Protein AF-A0A956KSD3-F1 (afdb_monomer_lite)

Radius of gyration: 27.85 Å; chains: 1; bounding box: 79×56×77 Å

Sequence (338 aa):
MIPQRARSWLSMLTLLTFVVAGACSFARVEVRSGFPEVDPQLAQRRTALGAPDRGDESLIWREALARAREGAQVALELGNHEEAGRFADVQLELARGELTARVLEGASEQVIAAAREELDTSAHLAVQIGDAILDGRLTLEAAQFMARPRREHRAIARALRLTDSADLRYGYARLWEALRGDGDSRAALQRLRWRGHYDNDMPVGTPQLTVAELGRRGSAVTDLLWNEAHEASKAGERERFSAAIDGLLKVDGLDGDALAAKVVLAAAERGEFDGDPTRDRHLLADLSPYSADPLGVQARAAMRREAAPGCLALALFHARRLLNEGGFGDARQILVAL

Foldseek 3Di:
DPDPVVVVVVVVVVVVVVVVPDDDPPVPDPPPPDQPDADVVLVVVLVVLPALPPPPVPDDLVRNLVSLLSNLVSCVVRVVLVRNLSSLVSNLVSLVVLLVVCVVVVHDPVSNVVSLVSNQVSLVSQLVSCLNSVVLQSNQQSLQSHPQSLVVVVSNLSSLVSAQAYACPRGLVVVCVSCVPPVVSQLSSLRHQNPPDPDSDDPPPRDHDQLVRLLVVAPSNLVVLLVQLQVCLVVLVLVSNLSSLVSNCSRPVPPLLSLLVVLLSVCVVVVLAPPDVVVVNVQSNQCRPPHPDSNGPRNVVSCVPPVDPSVLSVLQSVLVVCVVVVVPPVSVVSVVVD

pLDDT: mean 76.02, std 19.22, range [34.34, 98.0]

Secondary structure (DSSP, 8-state):
---TTSHHHHHHHHHHHHTTTSS---------SS-PPP-HHHHHHHHHH--TT---TTS-HHHHHHHHHHHHHHHHHTT-HHHHHHHHHHHHHHHHHHHHHHHHTT--HHHHHHHHHHHHHHHHHHHHHHHHHT-HHHHHHHHTT-S-GGGGHHHHHHHHHH-SEE--TTTHHHHHHHTTT-HHHHHHHHHSEETT-SSSSPPTT-----HHHHTTSGGGGHHHHHHHHHHHHHHT-HHHHHHHHHHHHHH-TT-HHHHHHHHHHHHHHTT-S-S-HHHHHHHHHHT-TTSS-TT-HHHHHHHHHH--TTHHHHHHHHHHHHHHTT-HHHHHHHHH--

Structure (mmCIF, N/CA/C/O backbone):
data_AF-A0A956KSD3-F1
#
_entry.id   AF-A0A956KSD3-F1
#
loop_
_atom_site.group_PDB
_atom_site.id
_atom_site.type_symbol
_atom_site.label_atom_id
_atom_site.label_alt_id
_atom_site.label_comp_id
_atom_site.label_asym_id
_atom_site.label_entity_id
_atom_site.label_seq_id
_atom_site.pdbx_PDB_ins_code
_atom_site.Cartn_x
_atom_site.Cartn_y
_atom_site.Cartn_z
_atom_site.occupancy
_atom_site.B_iso_or_equiv
_atom_site.auth_seq_id
_atom_site.auth_comp_id
_atom_site.auth_asym_id
_atom_site.auth_atom_id
_atom_site.pdbx_PDB_model_num
ATOM 1 N N . MET A 1 1 ? -51.793 -29.163 9.978 1.00 42.59 1 MET A N 1
ATOM 2 C CA . MET A 1 1 ? -50.570 -29.945 10.270 1.00 42.59 1 MET A CA 1
ATOM 3 C C . MET A 1 1 ? -49.757 -30.058 8.993 1.00 42.59 1 MET A C 1
ATOM 5 O O . MET A 1 1 ? -50.114 -30.831 8.119 1.00 42.59 1 MET A O 1
ATOM 9 N N . ILE A 1 2 ? -48.731 -29.221 8.842 1.00 41.72 2 ILE A N 1
ATOM 10 C CA . ILE A 1 2 ? -47.821 -29.256 7.688 1.00 41.72 2 ILE A CA 1
ATOM 11 C C . ILE A 1 2 ? -46.700 -30.248 8.042 1.00 41.72 2 ILE A C 1
ATOM 13 O O . ILE A 1 2 ? -46.139 -30.128 9.135 1.00 41.72 2 ILE A O 1
ATOM 17 N N . PRO A 1 3 ? -46.396 -31.252 7.202 1.00 41.34 3 PRO A N 1
ATOM 18 C CA . PRO A 1 3 ? -45.506 -32.341 7.583 1.00 41.34 3 PRO A CA 1
ATOM 19 C C . PRO A 1 3 ? -44.075 -31.835 7.811 1.00 41.34 3 PRO A C 1
ATOM 21 O O . PRO A 1 3 ? -43.492 -31.154 6.967 1.00 41.34 3 PRO A O 1
ATOM 24 N N . GLN A 1 4 ? -43.493 -32.222 8.951 1.00 47.88 4 GLN A N 1
ATOM 25 C CA . GLN A 1 4 ? -42.143 -31.853 9.412 1.00 47.88 4 GLN A CA 1
ATOM 26 C C . GLN A 1 4 ? -41.012 -32.176 8.416 1.00 47.88 4 GLN A C 1
ATOM 28 O O . GLN A 1 4 ? -39.916 -31.644 8.556 1.00 47.88 4 GLN A O 1
ATOM 33 N N . ARG A 1 5 ? -41.264 -32.979 7.374 1.00 47.25 5 ARG A N 1
ATOM 34 C CA . ARG A 1 5 ? -40.280 -33.291 6.324 1.00 47.25 5 ARG A CA 1
ATOM 35 C C . ARG A 1 5 ? -40.046 -32.160 5.315 1.00 47.25 5 ARG A C 1
ATOM 37 O O . ARG A 1 5 ? -38.993 -32.135 4.692 1.00 47.25 5 ARG A O 1
ATOM 44 N N . ALA A 1 6 ? -40.964 -31.198 5.181 1.00 44.94 6 ALA A N 1
ATOM 45 C CA . ALA A 1 6 ? -40.797 -30.084 4.238 1.00 44.94 6 ALA A CA 1
ATOM 46 C C . ALA A 1 6 ? -39.872 -28.965 4.765 1.00 44.94 6 ALA A C 1
ATOM 48 O O . ALA A 1 6 ? -39.326 -28.192 3.981 1.00 44.94 6 ALA A O 1
ATOM 49 N N . ARG A 1 7 ? -39.655 -28.883 6.088 1.00 45.69 7 ARG A N 1
ATOM 50 C CA . ARG A 1 7 ? -38.819 -27.837 6.705 1.00 45.69 7 ARG A CA 1
ATOM 51 C C . ARG A 1 7 ? -37.315 -28.101 6.618 1.00 45.69 7 ARG A C 1
ATOM 53 O O . ARG A 1 7 ? -36.561 -27.142 6.680 1.00 45.69 7 ARG A O 1
ATOM 60 N N . SER A 1 8 ? -36.863 -29.345 6.436 1.00 50.12 8 SER A N 1
ATOM 61 C CA . SER A 1 8 ? -35.420 -29.625 6.325 1.00 50.12 8 SER A CA 1
ATOM 62 C C . SER A 1 8 ? -34.850 -29.282 4.945 1.00 50.12 8 SER A C 1
ATOM 64 O O . SER A 1 8 ? -33.674 -28.950 4.834 1.00 50.12 8 SER A O 1
ATOM 66 N N . TRP A 1 9 ? -35.683 -29.316 3.901 1.00 44.78 9 TRP A N 1
ATOM 67 C CA . TRP A 1 9 ? -35.255 -29.051 2.526 1.00 44.78 9 TRP A CA 1
ATOM 68 C C . TRP A 1 9 ? -35.096 -27.558 2.235 1.00 44.78 9 TRP A C 1
ATOM 70 O O . TRP A 1 9 ? -34.131 -27.176 1.580 1.00 44.78 9 TRP A O 1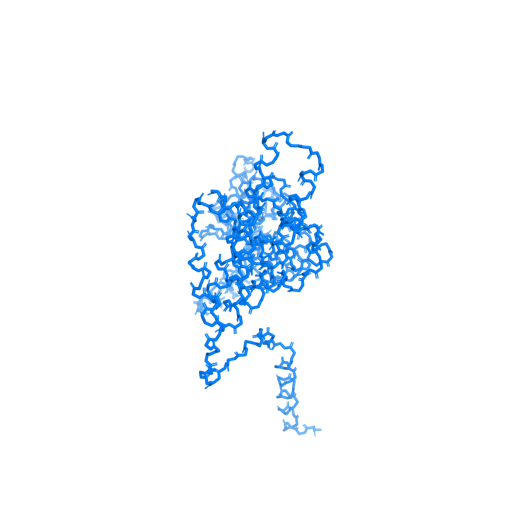
ATOM 80 N N . LEU A 1 10 ? -35.972 -26.701 2.778 1.00 49.12 10 LEU A N 1
ATOM 81 C CA . LEU A 1 10 ? -35.819 -25.249 2.630 1.00 49.12 10 LEU A CA 1
ATOM 82 C C . LEU A 1 10 ? -34.560 -24.717 3.330 1.00 49.12 10 LEU A C 1
ATOM 84 O O . LEU A 1 10 ? -33.907 -23.841 2.776 1.00 49.12 10 LEU A O 1
ATOM 88 N N . SER A 1 11 ? -34.185 -25.273 4.488 1.00 45.38 11 SER A N 1
ATOM 89 C CA . SER A 1 11 ? -32.968 -24.879 5.216 1.00 45.38 11 SER A CA 1
ATOM 90 C C . SER A 1 11 ? -31.677 -25.324 4.520 1.00 45.38 11 SER A C 1
ATOM 92 O O . SER A 1 11 ? -30.660 -24.646 4.623 1.00 45.38 11 SER A O 1
ATOM 94 N N . MET A 1 12 ? -31.707 -26.447 3.791 1.00 45.59 12 MET A N 1
ATOM 95 C CA . MET A 1 12 ? -30.586 -26.868 2.941 1.00 45.59 12 MET A CA 1
ATOM 96 C C . MET A 1 12 ? -30.476 -26.016 1.670 1.00 45.59 12 MET A C 1
ATOM 98 O O . MET A 1 12 ? -29.368 -25.705 1.242 1.00 45.59 12 MET A O 1
ATOM 102 N N . LEU A 1 13 ? -31.605 -25.589 1.093 1.00 45.22 13 LEU A N 1
ATOM 103 C CA . LEU A 1 13 ? -31.622 -24.726 -0.092 1.00 45.22 13 LEU A CA 1
ATOM 104 C C . LEU A 1 13 ? -31.147 -23.296 0.208 1.00 45.22 13 LEU A C 1
ATOM 106 O O . LEU A 1 13 ? -30.424 -22.734 -0.609 1.00 45.22 13 LEU A O 1
ATOM 110 N N . THR A 1 14 ? -31.453 -22.733 1.383 1.00 48.56 14 THR A N 1
ATOM 111 C CA . THR A 1 14 ? -30.913 -21.422 1.790 1.00 48.56 14 THR A CA 1
ATOM 112 C C . THR A 1 14 ? -29.415 -21.460 2.099 1.00 48.56 14 THR A C 1
ATOM 114 O O . THR A 1 14 ? -28.709 -20.500 1.781 1.00 48.56 14 THR A O 1
ATOM 117 N N . LEU A 1 15 ? -28.901 -22.578 2.627 1.00 41.28 15 LEU A N 1
ATOM 118 C CA . LEU A 1 15 ? -27.458 -22.799 2.801 1.00 41.28 15 LEU A CA 1
ATOM 119 C C . LEU A 1 15 ? -26.728 -22.950 1.456 1.00 41.28 15 LEU A C 1
ATOM 121 O O . LEU A 1 15 ? -25.636 -22.416 1.296 1.00 41.28 15 LEU A O 1
ATOM 125 N N . LEU A 1 16 ? -27.351 -23.585 0.459 1.00 40.91 16 LEU A N 1
ATOM 126 C CA . LEU A 1 16 ? -26.795 -23.689 -0.897 1.00 40.91 16 LEU A CA 1
ATOM 127 C C . LEU A 1 16 ? -26.815 -22.358 -1.664 1.00 40.91 16 LEU A C 1
ATOM 129 O O . LEU A 1 16 ? -25.894 -22.096 -2.432 1.00 40.91 16 LEU A O 1
ATOM 133 N N . THR A 1 17 ? -27.788 -21.474 -1.424 1.00 43.16 17 THR A N 1
ATOM 134 C CA . THR A 1 17 ? -27.789 -20.134 -2.041 1.00 43.16 17 THR A CA 1
ATOM 135 C C . THR A 1 17 ? -26.779 -19.167 -1.417 1.00 43.16 17 THR A C 1
ATOM 137 O O . THR A 1 17 ? -26.321 -18.258 -2.105 1.00 43.16 17 THR A O 1
ATOM 140 N N . PHE A 1 18 ? -26.367 -19.373 -0.159 1.00 37.88 18 PHE A N 1
ATOM 141 C CA . PHE A 1 18 ? -25.328 -18.548 0.477 1.00 37.88 18 PHE A CA 1
ATOM 142 C C . PHE A 1 18 ? -23.898 -18.924 0.059 1.00 37.88 18 PHE A C 1
ATOM 144 O O . PHE A 1 18 ? -23.005 -18.085 0.136 1.00 37.88 18 PHE A O 1
ATOM 151 N N . VAL A 1 19 ? -23.683 -20.138 -0.457 1.00 38.34 19 VAL A N 1
ATOM 152 C CA . VAL A 1 19 ? -22.367 -20.586 -0.953 1.00 38.34 19 VAL A CA 1
ATOM 153 C C . VAL A 1 19 ? -22.065 -20.067 -2.370 1.00 38.34 19 VAL A C 1
ATOM 155 O O . VAL A 1 19 ? -20.920 -20.094 -2.802 1.00 38.34 19 VAL A O 1
ATOM 158 N N . VAL A 1 20 ? -23.051 -19.525 -3.097 1.00 40.75 20 VAL A N 1
ATOM 159 C CA . VAL A 1 20 ? -22.845 -19.037 -4.479 1.00 40.75 20 VAL A CA 1
ATOM 160 C C . VAL A 1 20 ? -22.558 -17.528 -4.556 1.00 40.75 20 VAL A C 1
ATOM 162 O O . VAL A 1 20 ? -22.080 -17.051 -5.581 1.00 40.75 20 VAL A O 1
ATOM 165 N N . ALA A 1 21 ? -22.769 -16.763 -3.478 1.00 38.84 21 ALA A N 1
ATOM 166 C CA . ALA A 1 21 ? -22.516 -15.313 -3.468 1.00 38.84 21 ALA A CA 1
ATOM 167 C C . ALA A 1 21 ? -21.316 -14.881 -2.604 1.00 38.84 21 ALA A C 1
ATOM 169 O O . ALA A 1 21 ? -20.952 -13.705 -2.604 1.00 38.84 21 ALA A O 1
ATOM 170 N N . GLY A 1 22 ? -20.687 -15.812 -1.884 1.00 38.41 22 GLY A N 1
ATOM 171 C CA . GLY A 1 22 ? -19.537 -15.549 -1.030 1.00 38.41 22 GLY A CA 1
ATOM 172 C C . GLY A 1 22 ? -18.420 -16.547 -1.296 1.00 38.41 22 GLY A C 1
ATOM 173 O O . GLY A 1 22 ? -18.631 -17.747 -1.182 1.00 38.41 22 GLY A O 1
ATOM 174 N N . ALA A 1 23 ? -17.233 -16.007 -1.570 1.00 34.34 23 ALA A N 1
ATOM 175 C CA . ALA A 1 23 ? -15.954 -16.682 -1.772 1.00 34.34 23 ALA A CA 1
ATOM 176 C C . ALA A 1 23 ? -15.580 -17.009 -3.228 1.00 34.34 23 ALA A C 1
ATOM 178 O O . ALA A 1 23 ? -16.332 -17.583 -4.008 1.00 34.34 23 ALA A O 1
ATOM 179 N N . CYS A 1 24 ? -14.323 -16.664 -3.527 1.00 37.19 24 CYS A N 1
ATOM 180 C CA . CYS A 1 24 ? -13.527 -17.159 -4.645 1.00 37.19 24 CYS A CA 1
ATOM 181 C C . CYS A 1 24 ? -13.653 -16.412 -5.983 1.00 37.19 24 CYS A C 1
ATOM 183 O O . CYS A 1 24 ? -13.551 -17.018 -7.045 1.00 37.19 24 CYS A O 1
ATOM 185 N N . SER A 1 25 ? -13.646 -15.073 -5.959 1.00 34.47 25 SER A N 1
ATOM 186 C CA . SER A 1 25 ? -12.884 -14.341 -6.988 1.00 34.47 25 SER A CA 1
ATOM 187 C C . SER A 1 25 ? -11.384 -14.481 -6.686 1.00 34.47 25 SER A C 1
ATOM 189 O O . SER A 1 25 ? -10.678 -13.488 -6.506 1.00 34.47 25 SER A O 1
ATOM 191 N N . PHE A 1 26 ? -10.891 -15.721 -6.602 1.00 43.25 26 PHE A N 1
ATOM 192 C CA . PHE A 1 26 ? -9.476 -15.970 -6.819 1.00 43.25 26 PHE A CA 1
ATOM 193 C C . PHE A 1 26 ? -9.182 -15.418 -8.208 1.00 43.25 26 PHE A C 1
ATOM 195 O O . PHE A 1 26 ? -9.924 -15.697 -9.155 1.00 43.25 26 PHE A O 1
ATOM 202 N N . ALA A 1 27 ? -8.152 -14.582 -8.329 1.00 46.53 27 ALA A N 1
ATOM 203 C CA . ALA A 1 27 ? -7.568 -14.330 -9.634 1.00 46.53 27 ALA A CA 1
ATOM 204 C C . ALA A 1 27 ? -7.414 -15.706 -10.301 1.00 46.53 27 ALA A C 1
ATOM 206 O O . ALA A 1 27 ? -6.801 -16.597 -9.714 1.00 46.53 27 ALA A O 1
ATOM 207 N N . ARG A 1 28 ? -8.089 -15.933 -11.436 1.00 43.78 28 ARG A N 1
ATOM 208 C CA . ARG A 1 28 ? -7.938 -17.183 -12.182 1.00 43.78 28 ARG A CA 1
ATOM 209 C C . ARG A 1 28 ? -6.522 -17.161 -12.732 1.00 43.78 28 ARG A C 1
ATOM 211 O O . ARG A 1 28 ? -6.292 -16.629 -13.809 1.00 43.78 28 ARG A O 1
ATOM 218 N N . VAL A 1 29 ? -5.582 -17.660 -11.940 1.00 48.22 29 VAL A N 1
ATOM 219 C CA . VAL A 1 29 ? -4.243 -17.964 -12.413 1.00 48.22 29 VAL A CA 1
ATOM 220 C C . VAL A 1 29 ? -4.421 -19.146 -13.343 1.00 48.22 29 VAL A C 1
ATOM 222 O O . VAL A 1 29 ? -4.904 -20.204 -12.934 1.00 48.22 29 VAL A O 1
ATOM 225 N N . GLU A 1 30 ? -4.122 -18.939 -14.617 1.00 51.03 30 GLU A N 1
ATOM 226 C CA . GLU A 1 30 ? -4.094 -20.021 -15.584 1.00 51.03 30 GLU A CA 1
ATOM 227 C C . GLU A 1 30 ? -2.935 -20.950 -15.210 1.00 51.03 30 GLU A C 1
ATOM 229 O O . GLU A 1 30 ? -1.771 -20.686 -15.506 1.00 51.03 30 GLU A O 1
ATOM 234 N N . VAL A 1 31 ? -3.244 -22.027 -14.489 1.00 51.34 31 VAL A N 1
ATOM 235 C CA . VAL A 1 31 ? -2.270 -23.077 -14.191 1.00 51.34 31 VAL A CA 1
ATOM 236 C C . VAL A 1 31 ? -2.113 -23.908 -15.459 1.00 51.34 31 VAL A C 1
ATOM 238 O O . VAL A 1 31 ? -2.936 -24.777 -15.750 1.00 51.34 31 VAL A O 1
ATOM 241 N N . ARG A 1 32 ? -1.071 -23.618 -16.244 1.00 55.25 32 ARG A N 1
ATOM 242 C CA . ARG A 1 32 ? -0.720 -24.431 -17.414 1.00 55.25 32 ARG A CA 1
ATOM 243 C C . ARG A 1 32 ? -0.329 -25.835 -16.944 1.00 55.25 32 ARG A C 1
ATOM 245 O O . ARG A 1 32 ? 0.605 -25.998 -16.167 1.00 55.25 32 ARG A O 1
ATOM 252 N N . SER A 1 33 ? -1.059 -26.849 -17.405 1.00 52.44 33 SER A N 1
ATOM 253 C CA . SER A 1 33 ? -0.874 -28.261 -17.031 1.00 52.44 33 SER A CA 1
ATOM 254 C C . SER A 1 33 ? 0.190 -28.997 -17.858 1.00 52.44 33 SER A C 1
ATOM 256 O O . SER A 1 33 ? 0.388 -30.197 -17.679 1.00 52.44 33 SER A O 1
ATOM 258 N N . GLY A 1 34 ? 0.887 -28.291 -18.750 1.00 53.72 34 GLY A N 1
ATOM 259 C CA . GLY A 1 34 ? 2.002 -28.805 -19.540 1.00 53.72 34 GLY A CA 1
ATOM 260 C C . GLY A 1 34 ? 3.115 -27.769 -19.645 1.00 53.72 34 GLY A C 1
ATOM 261 O O . GLY A 1 34 ? 2.870 -26.576 -19.462 1.00 53.72 34 GLY A O 1
ATOM 262 N N . PHE A 1 35 ? 4.333 -28.223 -19.940 1.00 59.62 35 PHE A N 1
ATOM 263 C CA . PHE A 1 35 ? 5.440 -27.332 -20.273 1.00 59.62 35 PHE A CA 1
ATOM 264 C C . PHE A 1 35 ? 5.213 -26.823 -21.699 1.00 59.62 35 PHE A C 1
ATOM 266 O O . PHE A 1 35 ? 5.299 -27.632 -22.627 1.00 59.62 35 PHE A O 1
ATOM 273 N N . PRO A 1 36 ? 4.862 -25.539 -21.905 1.00 66.56 36 PRO A N 1
ATOM 274 C CA . PRO A 1 36 ? 4.816 -24.999 -23.253 1.00 66.56 36 PRO A CA 1
ATOM 275 C C . PRO A 1 36 ? 6.200 -25.165 -23.881 1.00 66.56 36 PRO A C 1
ATOM 277 O O . PRO A 1 36 ? 7.220 -24.970 -23.217 1.00 66.56 36 PRO A O 1
ATOM 280 N N . GLU A 1 37 ? 6.229 -25.559 -25.150 1.00 75.62 37 GLU A N 1
ATOM 281 C CA . GLU A 1 37 ? 7.468 -25.567 -25.913 1.00 75.62 37 GLU A CA 1
ATOM 282 C C . GLU A 1 37 ? 8.017 -24.134 -25.922 1.00 75.62 37 GLU A C 1
ATOM 284 O O . GLU A 1 37 ? 7.308 -23.186 -26.267 1.00 75.62 37 GLU A O 1
ATOM 289 N N . VAL A 1 38 ? 9.244 -23.963 -25.427 1.00 80.81 38 VAL A N 1
ATOM 290 C CA . VAL A 1 38 ? 9.874 -22.645 -25.324 1.00 80.81 38 VAL A CA 1
ATOM 291 C C . VAL A 1 38 ? 10.244 -22.194 -26.728 1.00 80.81 38 VAL A C 1
ATOM 293 O O . VAL A 1 38 ? 10.989 -22.892 -27.412 1.00 80.81 38 VAL A O 1
ATOM 296 N N . ASP A 1 39 ? 9.760 -21.023 -27.142 1.00 87.94 39 ASP A N 1
ATOM 297 C CA . ASP A 1 39 ? 10.145 -20.437 -28.424 1.00 87.94 39 ASP A CA 1
ATOM 298 C C . ASP A 1 39 ? 11.666 -20.164 -28.427 1.00 87.94 39 ASP A C 1
ATOM 300 O O . ASP A 1 39 ? 12.149 -19.329 -27.649 1.00 87.94 39 ASP A O 1
ATOM 304 N N . PRO A 1 40 ? 12.449 -20.852 -29.281 1.00 89.12 40 PRO A N 1
ATOM 305 C CA . PRO A 1 40 ? 13.899 -20.717 -29.300 1.00 89.12 40 PRO A CA 1
ATOM 306 C C . PRO A 1 40 ? 14.356 -19.318 -29.732 1.00 89.12 40 PRO A C 1
ATOM 308 O O . PRO A 1 40 ? 15.408 -18.862 -29.281 1.00 89.12 40 PRO A O 1
ATOM 311 N N . GLN A 1 41 ? 13.580 -18.612 -30.563 1.00 92.38 41 GLN A N 1
ATOM 312 C CA . GLN A 1 41 ? 13.897 -17.240 -30.965 1.00 92.38 41 GLN A CA 1
ATOM 313 C C . GLN A 1 41 ? 13.692 -16.282 -29.796 1.00 92.38 41 GLN A C 1
ATOM 315 O O . GLN A 1 41 ? 14.535 -15.420 -29.541 1.00 92.38 41 GLN A O 1
ATOM 320 N N . LEU A 1 42 ? 12.606 -16.471 -29.046 1.00 91.19 42 LEU A N 1
ATOM 321 C CA . LEU A 1 42 ? 12.307 -15.673 -27.864 1.00 91.19 42 LEU A CA 1
ATOM 322 C C . LEU A 1 42 ? 13.340 -15.912 -26.752 1.00 91.19 42 LEU A C 1
ATOM 324 O O . LEU A 1 42 ? 13.829 -14.958 -26.146 1.00 91.19 42 LEU A O 1
ATOM 328 N N . ALA A 1 43 ? 13.756 -17.165 -26.548 1.00 89.19 43 ALA A N 1
ATOM 329 C CA . ALA A 1 43 ? 14.824 -17.516 -25.616 1.00 89.19 43 ALA A CA 1
ATOM 330 C C . ALA A 1 43 ? 16.171 -16.890 -26.019 1.00 89.19 43 ALA A C 1
ATOM 332 O O . ALA A 1 43 ? 16.837 -16.283 -25.181 1.00 89.19 43 ALA A O 1
ATOM 333 N N . GLN A 1 44 ? 16.550 -16.965 -27.302 1.00 92.50 44 GLN A N 1
ATOM 334 C CA . GLN A 1 44 ? 17.774 -16.338 -27.809 1.00 92.50 44 GLN A CA 1
ATOM 335 C C . GLN A 1 44 ? 17.745 -14.814 -27.633 1.00 92.50 44 GLN A C 1
ATOM 337 O O . GLN A 1 44 ? 18.727 -14.224 -27.172 1.00 92.50 44 GLN A O 1
ATOM 342 N N . ARG A 1 45 ? 16.609 -14.184 -27.957 1.00 92.81 45 ARG A N 1
ATOM 343 C CA . ARG A 1 45 ? 16.378 -12.751 -27.760 1.00 92.81 45 ARG A CA 1
ATOM 344 C C . ARG A 1 45 ? 16.527 -12.371 -26.291 1.00 92.81 45 ARG A C 1
ATOM 346 O O . ARG A 1 45 ? 17.249 -11.426 -25.989 1.00 92.81 45 ARG A O 1
ATOM 353 N N . ARG A 1 46 ? 15.945 -13.151 -25.373 1.00 93.00 46 ARG A N 1
ATOM 354 C CA . ARG A 1 46 ? 16.141 -12.960 -23.932 1.00 93.00 46 ARG A CA 1
ATOM 355 C C . ARG A 1 46 ? 17.633 -13.044 -23.590 1.00 93.00 46 ARG A C 1
ATOM 357 O O . ARG A 1 46 ? 18.167 -12.134 -22.963 1.00 93.00 46 ARG A O 1
ATOM 364 N N . THR A 1 47 ? 18.329 -14.116 -23.967 1.00 89.12 47 THR A N 1
ATOM 365 C CA . THR A 1 47 ? 19.746 -14.296 -23.611 1.00 89.12 47 THR A CA 1
ATOM 366 C C . THR A 1 47 ? 20.609 -13.109 -24.049 1.00 89.12 47 THR A C 1
ATOM 368 O O . THR A 1 47 ? 21.481 -12.688 -23.288 1.00 89.12 47 THR A O 1
ATOM 371 N N . ALA A 1 48 ? 20.328 -12.523 -25.216 1.00 89.56 48 ALA A N 1
ATOM 372 C CA . ALA A 1 48 ? 21.028 -11.340 -25.716 1.00 89.56 48 ALA A CA 1
ATOM 373 C C . ALA A 1 48 ? 20.836 -10.086 -24.837 1.00 89.56 48 ALA A C 1
ATOM 375 O O . ALA A 1 48 ? 21.749 -9.268 -24.747 1.00 89.56 48 ALA A O 1
ATOM 376 N N . LEU A 1 49 ? 19.698 -9.950 -24.145 1.00 88.25 49 LEU A N 1
ATOM 377 C CA . LEU A 1 49 ? 19.406 -8.820 -23.249 1.00 88.25 49 LEU A CA 1
ATOM 378 C C . LEU A 1 49 ? 20.190 -8.882 -21.925 1.00 88.25 49 LEU A C 1
ATOM 380 O O . LEU A 1 49 ? 20.311 -7.872 -21.232 1.00 88.25 49 LEU A O 1
ATOM 384 N N . GLY A 1 50 ? 20.760 -10.041 -21.575 1.00 85.62 50 GLY A N 1
ATOM 385 C CA . GLY A 1 50 ? 21.555 -10.214 -20.357 1.00 85.62 50 GLY A CA 1
ATOM 386 C C . GLY A 1 50 ? 20.735 -10.172 -19.060 1.00 85.62 50 GLY A C 1
ATOM 387 O O . GLY A 1 50 ? 19.512 -10.267 -19.062 1.00 85.62 50 GLY A O 1
ATOM 388 N N . ALA A 1 51 ? 21.406 -10.108 -17.909 1.00 85.25 51 ALA A N 1
ATOM 389 C CA . ALA A 1 51 ? 20.727 -10.056 -16.610 1.00 85.25 51 ALA A CA 1
ATOM 390 C C . ALA A 1 51 ? 20.060 -8.681 -16.372 1.00 85.25 51 ALA A C 1
ATOM 392 O O . ALA A 1 51 ? 20.634 -7.670 -16.787 1.00 85.25 51 ALA A O 1
ATOM 393 N N . PRO A 1 52 ? 18.903 -8.625 -15.677 1.00 75.44 52 PRO A N 1
ATOM 394 C CA . PRO A 1 52 ? 18.226 -7.364 -15.350 1.00 75.44 52 PRO A CA 1
ATOM 395 C C . PRO A 1 52 ? 19.140 -6.417 -14.564 1.00 75.44 52 PRO A C 1
ATOM 397 O O . PRO A 1 52 ? 19.253 -5.244 -14.911 1.00 75.44 52 PRO A O 1
ATOM 400 N N . ASP A 1 53 ? 19.899 -6.964 -13.613 1.00 72.06 53 ASP A N 1
ATOM 401 C CA . ASP A 1 53 ? 20.794 -6.213 -12.722 1.00 72.06 53 ASP A CA 1
ATOM 402 C C . ASP A 1 53 ? 22.151 -5.889 -13.363 1.00 72.06 53 ASP A C 1
ATOM 404 O O . ASP A 1 53 ? 23.051 -5.360 -12.708 1.00 72.06 53 ASP A O 1
ATOM 408 N N . ARG A 1 54 ? 22.350 -6.234 -14.643 1.00 67.31 54 ARG A N 1
ATOM 409 C CA . ARG A 1 54 ? 23.596 -5.923 -15.344 1.00 67.31 54 ARG A CA 1
ATOM 410 C C . ARG A 1 54 ? 23.625 -4.423 -15.620 1.00 67.31 54 ARG A C 1
ATOM 412 O O . ARG A 1 54 ? 23.162 -3.973 -16.673 1.00 67.31 54 ARG A O 1
ATOM 419 N N . GLY A 1 55 ? 24.162 -3.671 -14.663 1.00 55.22 55 GLY A N 1
ATOM 420 C CA . GLY A 1 55 ? 24.640 -2.305 -14.835 1.00 55.22 55 GLY A CA 1
ATOM 421 C C . GLY A 1 55 ? 25.824 -2.333 -15.786 1.00 55.22 55 GLY A C 1
ATOM 422 O O . GLY A 1 55 ? 26.975 -2.352 -15.368 1.00 55.22 55 GLY A O 1
ATOM 423 N N . ASP A 1 56 ? 25.536 -2.461 -17.075 1.00 60.75 56 ASP A N 1
ATOM 424 C CA . ASP A 1 56 ? 26.551 -2.246 -18.084 1.00 60.75 56 ASP A CA 1
ATOM 425 C C . ASP A 1 56 ? 26.816 -0.743 -18.115 1.00 60.75 56 ASP A C 1
ATOM 427 O O . ASP A 1 56 ? 26.046 0.016 -18.701 1.00 60.75 56 ASP A O 1
ATOM 431 N N . GLU A 1 57 ? 27.870 -0.318 -17.416 1.00 57.25 57 GLU A N 1
ATOM 432 C CA . GLU A 1 57 ? 28.302 1.082 -17.323 1.00 57.25 57 GLU A CA 1
ATOM 433 C C . GLU A 1 57 ? 28.565 1.707 -18.705 1.00 57.25 57 GLU A C 1
ATOM 435 O O . GLU A 1 57 ? 28.658 2.928 -18.819 1.00 57.25 57 GLU A O 1
ATOM 440 N N . SER A 1 58 ? 28.673 0.883 -19.757 1.00 56.75 58 SER A N 1
ATOM 441 C CA . SER A 1 58 ? 28.859 1.334 -21.136 1.00 56.75 58 SER A CA 1
ATOM 442 C C . SER A 1 58 ? 27.563 1.696 -21.868 1.00 56.75 58 SER A C 1
ATOM 444 O O . SER A 1 58 ? 27.630 2.406 -22.873 1.00 56.75 58 SER A O 1
ATOM 446 N N . LEU A 1 59 ? 26.395 1.250 -21.390 1.00 60.84 59 LEU A N 1
ATOM 447 C CA . LEU A 1 59 ? 25.125 1.557 -22.046 1.00 60.84 59 LEU A CA 1
ATOM 448 C C . LEU A 1 59 ? 24.732 3.009 -21.800 1.00 60.84 59 LEU A C 1
ATOM 450 O O . LEU A 1 59 ? 24.669 3.486 -20.663 1.00 60.84 59 LEU A O 1
ATOM 454 N N . ILE A 1 60 ? 24.373 3.701 -22.880 1.00 79.44 60 ILE A N 1
ATOM 455 C CA . ILE A 1 60 ? 23.738 5.006 -22.756 1.00 79.44 60 ILE A CA 1
ATOM 456 C C . ILE A 1 60 ? 22.381 4.776 -22.095 1.00 79.44 60 ILE A C 1
ATOM 458 O O . ILE A 1 60 ? 21.639 3.867 -22.454 1.00 79.44 60 ILE A O 1
ATOM 462 N N . TRP A 1 61 ? 22.027 5.632 -21.145 1.00 78.06 61 TRP A N 1
ATOM 463 C CA . TRP A 1 61 ? 20.798 5.550 -20.361 1.00 78.06 61 TRP A CA 1
ATOM 464 C C . TRP A 1 61 ? 19.531 5.080 -21.115 1.00 78.06 61 TRP A C 1
ATOM 466 O O . TRP A 1 61 ? 18.812 4.189 -20.663 1.00 78.06 61 TRP A O 1
ATOM 476 N N . ARG A 1 62 ? 19.267 5.658 -22.295 1.00 81.94 62 ARG A N 1
ATOM 477 C CA . ARG A 1 62 ? 18.101 5.310 -23.126 1.00 81.94 62 ARG A CA 1
ATOM 478 C C . ARG A 1 62 ? 18.128 3.862 -23.613 1.00 81.94 62 ARG A C 1
ATOM 480 O O . ARG A 1 62 ? 17.078 3.241 -23.737 1.00 81.94 62 ARG A O 1
ATOM 487 N N . GLU A 1 63 ? 19.313 3.330 -23.886 1.00 86.38 63 GLU A N 1
ATOM 488 C CA . GLU A 1 63 ? 19.514 1.938 -24.289 1.00 86.38 63 GLU A CA 1
ATOM 489 C C . GLU A 1 63 ? 19.256 1.000 -23.107 1.00 86.38 63 GLU A C 1
ATOM 491 O O . GLU A 1 63 ? 18.608 -0.029 -23.280 1.00 86.38 63 GLU A O 1
ATOM 496 N N . ALA A 1 64 ? 19.667 1.385 -21.893 1.00 87.31 64 ALA A N 1
ATOM 497 C CA . ALA A 1 64 ? 19.364 0.630 -20.679 1.00 87.31 64 ALA A CA 1
ATOM 498 C C . ALA A 1 64 ? 17.849 0.564 -20.400 1.00 87.31 64 ALA A C 1
ATOM 500 O O . ALA A 1 64 ? 17.333 -0.517 -20.109 1.00 87.31 64 ALA A O 1
ATOM 501 N N . LEU A 1 65 ? 17.126 1.682 -20.563 1.00 88.06 65 LEU A N 1
ATOM 502 C CA . LEU A 1 65 ? 15.660 1.723 -20.463 1.00 88.06 65 LEU A CA 1
ATOM 503 C C . LEU A 1 65 ? 14.980 0.837 -21.513 1.00 88.06 65 LEU A C 1
ATOM 505 O O . LEU A 1 65 ? 14.111 0.033 -21.171 1.00 88.06 65 LEU A O 1
ATOM 509 N N . ALA A 1 66 ? 15.381 0.955 -22.782 1.00 90.81 66 ALA A N 1
ATOM 510 C CA . ALA A 1 66 ? 14.822 0.150 -23.867 1.00 90.81 66 ALA A CA 1
ATOM 511 C C . ALA A 1 66 ? 15.074 -1.350 -23.649 1.00 90.81 66 ALA A C 1
ATOM 513 O O . ALA A 1 66 ? 14.153 -2.155 -23.786 1.00 90.81 66 ALA A O 1
ATOM 514 N N . ARG A 1 67 ? 16.290 -1.714 -23.223 1.00 91.88 67 ARG A N 1
ATOM 515 C CA . ARG A 1 67 ? 16.668 -3.088 -22.874 1.00 91.88 67 ARG A CA 1
ATOM 516 C C . ARG A 1 67 ? 15.824 -3.633 -21.726 1.00 91.88 67 ARG A C 1
ATOM 518 O O . ARG A 1 67 ? 15.360 -4.764 -21.809 1.00 91.88 67 ARG A O 1
ATOM 525 N N . ALA A 1 68 ? 15.632 -2.860 -20.656 1.00 92.25 68 ALA A N 1
ATOM 526 C CA . ALA A 1 68 ? 14.835 -3.295 -19.510 1.00 92.25 68 ALA A CA 1
ATOM 527 C C . ALA A 1 68 ? 13.361 -3.493 -19.896 1.00 92.25 68 ALA A C 1
ATOM 529 O O . ALA A 1 68 ? 12.767 -4.516 -19.561 1.00 92.25 68 ALA A O 1
ATOM 530 N N . ARG A 1 69 ? 12.809 -2.577 -20.700 1.00 93.94 69 ARG A N 1
ATOM 531 C CA . ARG A 1 69 ? 11.454 -2.679 -21.255 1.00 93.94 69 ARG A CA 1
ATOM 532 C C . ARG A 1 69 ? 11.261 -3.951 -22.076 1.00 93.94 69 ARG A C 1
ATOM 534 O O . ARG A 1 69 ? 10.309 -4.697 -21.860 1.00 93.94 69 ARG A O 1
ATOM 541 N N . GLU A 1 70 ? 12.175 -4.198 -23.008 1.00 94.75 70 GLU A N 1
ATOM 542 C CA . GLU A 1 70 ? 12.159 -5.390 -23.854 1.00 94.75 70 GLU A CA 1
ATOM 543 C C . GLU A 1 70 ? 12.345 -6.667 -23.027 1.00 94.75 70 GLU A C 1
ATOM 545 O O . GLU A 1 70 ? 11.625 -7.644 -23.222 1.00 94.75 70 GLU A O 1
ATOM 550 N N . GLY A 1 71 ? 13.258 -6.639 -22.053 1.00 93.56 71 GLY A N 1
ATOM 551 C CA . GLY A 1 71 ? 13.515 -7.744 -21.137 1.00 93.56 71 GLY A CA 1
ATOM 552 C C . GLY A 1 71 ? 12.285 -8.133 -20.327 1.00 93.56 71 GLY A C 1
ATOM 553 O O . GLY A 1 71 ? 11.985 -9.321 -20.229 1.00 93.56 71 GLY A O 1
ATOM 554 N N . ALA A 1 72 ? 11.537 -7.154 -19.809 1.00 94.81 72 ALA A N 1
ATOM 555 C CA . ALA A 1 72 ? 10.308 -7.401 -19.058 1.00 94.81 72 ALA A CA 1
ATOM 556 C C . ALA A 1 72 ? 9.249 -8.113 -19.914 1.00 94.81 72 ALA A C 1
ATOM 558 O O . ALA A 1 72 ? 8.647 -9.091 -19.474 1.00 94.81 72 ALA A O 1
ATOM 559 N N . GLN A 1 73 ? 9.058 -7.652 -21.153 1.00 95.12 73 GLN A N 1
ATOM 560 C CA . GLN A 1 73 ? 8.079 -8.217 -22.085 1.00 95.12 73 GLN A CA 1
ATOM 561 C C . GLN A 1 73 ? 8.463 -9.631 -22.529 1.00 95.12 73 GLN A C 1
ATOM 563 O O . GLN A 1 73 ? 7.664 -10.554 -22.396 1.00 95.12 73 GLN A O 1
ATOM 568 N N . VAL A 1 74 ? 9.705 -9.821 -22.980 1.00 94.44 74 VAL A N 1
ATOM 569 C CA . VAL A 1 74 ? 10.211 -11.125 -23.434 1.00 94.44 74 VAL A CA 1
ATOM 570 C C . VAL A 1 74 ? 10.202 -12.146 -22.292 1.00 94.44 74 VAL A C 1
ATOM 572 O O . VAL A 1 74 ? 9.802 -13.291 -22.494 1.00 94.44 74 VAL A O 1
ATOM 575 N N . ALA A 1 75 ? 10.603 -11.748 -21.080 1.00 92.75 75 ALA A N 1
ATOM 576 C CA . ALA A 1 75 ? 10.549 -12.629 -19.916 1.00 92.75 75 ALA A CA 1
ATOM 577 C C . ALA A 1 75 ? 9.107 -13.021 -19.561 1.00 92.75 75 ALA A C 1
ATOM 579 O O . ALA A 1 75 ? 8.858 -14.187 -19.254 1.00 92.75 75 ALA A O 1
ATOM 580 N N . LEU A 1 76 ? 8.149 -12.089 -19.654 1.00 92.25 76 LEU A N 1
ATOM 581 C CA . LEU A 1 76 ? 6.736 -12.393 -19.426 1.00 92.25 76 LEU A CA 1
ATOM 582 C C . LEU A 1 76 ? 6.191 -13.365 -20.482 1.00 92.25 76 LEU A C 1
ATOM 584 O O . LEU A 1 76 ? 5.518 -14.330 -20.127 1.00 92.25 76 LEU A O 1
ATOM 588 N N . GLU A 1 77 ? 6.504 -13.150 -21.761 1.00 91.56 77 GLU A N 1
ATOM 589 C CA . GLU A 1 77 ? 6.093 -14.034 -22.861 1.00 91.56 77 GLU A CA 1
ATOM 590 C C . GLU A 1 77 ? 6.653 -15.459 -22.703 1.00 91.56 77 GLU A C 1
ATOM 592 O O . GLU A 1 77 ? 5.954 -16.436 -22.975 1.00 91.56 77 GLU A O 1
ATOM 597 N N . LEU A 1 78 ? 7.878 -15.587 -22.181 1.00 89.88 78 LEU A N 1
ATOM 598 C CA . LEU A 1 78 ? 8.494 -16.869 -21.818 1.00 89.88 78 LEU A CA 1
ATOM 599 C C . LEU A 1 78 ? 7.891 -17.511 -20.555 1.00 89.88 78 LEU A C 1
ATOM 601 O O . LEU A 1 78 ? 8.241 -18.642 -20.220 1.00 89.88 78 LEU A O 1
ATOM 605 N N . GLY A 1 79 ? 7.014 -16.810 -19.831 1.00 88.56 79 GLY A N 1
ATOM 606 C CA . GLY A 1 79 ? 6.475 -17.252 -18.543 1.00 88.56 79 GLY A CA 1
ATOM 607 C C . GLY A 1 79 ? 7.468 -17.137 -17.380 1.00 88.56 79 GLY A C 1
ATOM 608 O O . GLY A 1 79 ? 7.224 -17.688 -16.307 1.00 88.56 79 GLY A O 1
ATOM 609 N N . ASN A 1 80 ? 8.583 -16.420 -17.554 1.00 90.75 80 ASN A N 1
ATOM 610 C CA . ASN A 1 80 ? 9.550 -16.154 -16.494 1.00 90.75 80 ASN A CA 1
ATOM 611 C C . ASN A 1 80 ? 9.127 -14.927 -15.671 1.00 90.75 80 ASN A C 1
ATOM 613 O O . ASN A 1 80 ? 9.655 -13.825 -15.822 1.00 90.75 80 ASN A O 1
ATOM 617 N N . HIS A 1 81 ? 8.141 -15.127 -14.797 1.00 92.75 81 HIS A N 1
ATOM 618 C CA . HIS A 1 81 ? 7.497 -14.052 -14.039 1.00 92.75 81 HIS A CA 1
ATOM 619 C C . HIS A 1 81 ? 8.459 -13.288 -13.112 1.00 92.75 81 HIS A C 1
ATOM 621 O O . HIS A 1 81 ? 8.391 -12.064 -13.034 1.00 92.75 81 HIS A O 1
ATOM 627 N N . GLU A 1 82 ? 9.378 -13.988 -12.437 1.00 91.31 82 GLU A N 1
ATOM 628 C CA . GLU A 1 82 ? 10.360 -13.366 -11.532 1.00 91.31 82 GLU A CA 1
ATOM 629 C C . GLU A 1 82 ? 11.305 -12.426 -12.292 1.00 91.31 82 GLU A C 1
ATOM 631 O O . GLU A 1 82 ? 11.650 -11.337 -11.833 1.00 91.31 82 GLU A O 1
ATOM 636 N N . GLU A 1 83 ? 11.737 -12.842 -13.477 1.00 92.56 83 GLU A N 1
ATOM 637 C CA . GLU A 1 83 ? 12.620 -12.048 -14.320 1.00 92.56 83 GLU A CA 1
ATOM 638 C C . GLU A 1 83 ? 11.892 -10.885 -14.997 1.00 92.56 83 GLU A C 1
ATOM 640 O O . GLU A 1 83 ? 12.449 -9.791 -15.074 1.00 92.56 83 GLU A O 1
ATOM 645 N N . ALA A 1 84 ? 10.640 -11.091 -15.415 1.00 94.62 84 ALA A N 1
ATOM 646 C CA . ALA A 1 84 ? 9.784 -10.022 -15.921 1.00 94.62 84 ALA A CA 1
ATOM 647 C C . ALA A 1 84 ? 9.601 -8.918 -14.870 1.00 94.62 84 ALA A C 1
ATOM 649 O O . ALA A 1 84 ? 9.793 -7.740 -15.174 1.00 94.62 84 ALA A O 1
ATOM 650 N N . GLY A 1 85 ? 9.311 -9.310 -13.623 1.00 94.00 85 GLY A N 1
ATOM 651 C CA . GLY A 1 85 ? 9.213 -8.395 -12.488 1.00 94.00 85 GLY A CA 1
ATOM 652 C C . GLY A 1 85 ? 10.514 -7.629 -12.241 1.00 94.00 85 GLY A C 1
ATOM 653 O O . GLY A 1 85 ? 10.485 -6.406 -12.140 1.00 94.00 85 GLY A O 1
ATOM 654 N N . ARG A 1 86 ? 11.668 -8.314 -12.231 1.00 94.19 86 ARG A N 1
ATOM 655 C CA . ARG A 1 86 ? 12.983 -7.665 -12.052 1.00 94.19 86 ARG A CA 1
ATOM 656 C C . ARG A 1 86 ? 13.317 -6.660 -13.149 1.00 94.19 86 ARG A C 1
ATOM 658 O O . ARG A 1 86 ? 13.796 -5.574 -12.849 1.00 94.19 86 ARG A O 1
ATOM 665 N N . PHE A 1 87 ? 13.065 -6.985 -14.414 1.00 95.00 87 PHE A N 1
ATOM 666 C CA . PHE A 1 87 ? 13.292 -6.030 -15.500 1.00 95.00 87 PHE A CA 1
ATOM 667 C C . PHE A 1 87 ? 12.369 -4.812 -15.414 1.00 95.00 87 PHE A C 1
ATOM 669 O O . PHE A 1 87 ? 12.825 -3.697 -15.658 1.00 95.00 87 PHE A O 1
ATOM 676 N N . ALA A 1 88 ? 11.098 -5.015 -15.059 1.00 96.50 88 ALA A N 1
ATOM 677 C CA . ALA A 1 88 ? 10.150 -3.922 -14.874 1.00 96.50 88 ALA A CA 1
ATOM 678 C C . ALA A 1 88 ? 10.557 -3.003 -13.710 1.00 96.50 88 ALA A C 1
ATOM 680 O O . ALA A 1 88 ? 10.494 -1.782 -13.849 1.00 96.50 88 ALA A O 1
ATOM 681 N N . ASP A 1 89 ? 11.028 -3.583 -12.603 1.00 93.75 89 ASP A N 1
ATOM 682 C CA . ASP A 1 89 ? 11.567 -2.849 -11.455 1.00 93.75 89 ASP A CA 1
ATOM 683 C C . ASP A 1 89 ? 12.806 -2.031 -11.847 1.00 93.75 89 ASP A C 1
ATOM 685 O O . ASP A 1 89 ? 12.838 -0.817 -11.661 1.00 93.75 89 ASP A O 1
ATOM 689 N N . VAL A 1 90 ? 13.778 -2.656 -12.523 1.00 92.75 90 VAL A N 1
ATOM 690 C CA . VAL A 1 90 ? 14.969 -1.962 -13.042 1.00 92.75 90 VAL A CA 1
ATOM 691 C C . VAL A 1 90 ? 14.584 -0.827 -13.987 1.00 92.75 90 VAL A C 1
ATOM 693 O O . VAL A 1 90 ? 15.141 0.260 -13.886 1.00 92.75 90 VAL A O 1
ATOM 696 N N . GLN A 1 91 ? 13.629 -1.031 -14.895 1.00 94.00 91 GLN A N 1
ATOM 697 C CA . GLN A 1 91 ? 13.184 0.031 -15.798 1.00 94.00 91 GLN A CA 1
ATOM 698 C C . GLN A 1 91 ? 12.575 1.215 -15.034 1.00 94.00 91 GLN A C 1
ATOM 700 O O . GLN A 1 91 ? 12.863 2.368 -15.361 1.00 94.00 91 GLN A O 1
ATOM 705 N N . LEU A 1 92 ? 11.741 0.944 -14.027 1.00 94.12 92 LEU A N 1
ATOM 706 C CA . LEU A 1 92 ? 11.127 1.973 -13.192 1.00 94.12 92 LEU A CA 1
ATOM 707 C C . LEU A 1 92 ? 12.181 2.748 -12.389 1.00 94.12 92 LEU A C 1
ATOM 709 O O . LEU A 1 92 ? 12.158 3.981 -12.364 1.00 94.12 92 LEU A O 1
ATOM 713 N N . GLU A 1 93 ? 13.113 2.030 -11.765 1.00 91.69 93 GLU A N 1
ATOM 714 C CA . GLU A 1 93 ? 14.230 2.586 -11.001 1.00 91.69 93 GLU A CA 1
ATOM 715 C C . GLU A 1 93 ? 15.149 3.436 -11.870 1.00 91.69 93 GLU A C 1
ATOM 717 O O . GLU A 1 93 ? 15.529 4.540 -11.468 1.00 91.69 93 GLU A O 1
ATOM 722 N N . LEU A 1 94 ? 15.431 2.968 -13.091 1.00 91.81 94 LEU A N 1
AT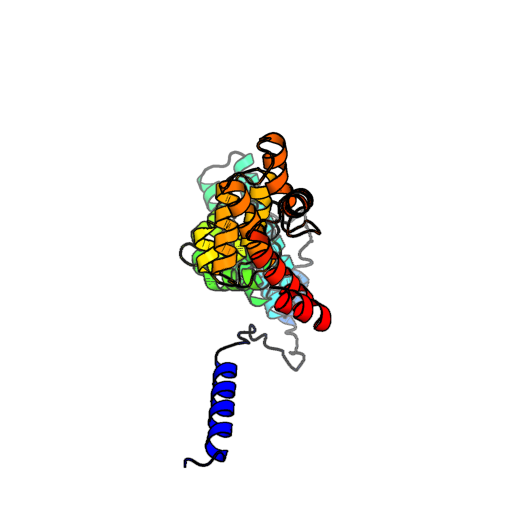OM 723 C CA . LEU A 1 94 ? 16.092 3.774 -14.098 1.00 91.81 94 LEU A CA 1
ATOM 724 C C . LEU A 1 94 ? 15.256 5.045 -14.312 1.00 91.81 94 LEU A C 1
ATOM 726 O O . LEU A 1 94 ? 15.672 6.118 -13.888 1.00 91.81 94 LEU A O 1
ATOM 730 N N . ALA A 1 95 ? 14.046 4.980 -14.866 1.00 93.50 95 ALA A N 1
ATOM 731 C CA . ALA A 1 95 ? 13.279 6.186 -15.210 1.00 93.50 95 ALA A CA 1
ATOM 732 C C . ALA A 1 95 ? 13.158 7.205 -14.049 1.00 93.50 95 ALA A C 1
ATOM 734 O O . ALA A 1 95 ? 13.231 8.420 -14.267 1.00 93.50 95 ALA A O 1
ATOM 735 N N . ARG A 1 96 ? 13.072 6.724 -12.799 1.00 93.00 96 ARG A N 1
ATOM 736 C CA . ARG A 1 96 ? 13.142 7.558 -11.591 1.00 93.00 96 ARG A CA 1
ATOM 737 C C . ARG A 1 96 ? 14.497 8.251 -11.432 1.00 93.00 96 ARG A C 1
ATOM 739 O O . ARG A 1 96 ? 14.532 9.466 -11.238 1.00 93.00 96 ARG A O 1
ATOM 746 N N . GLY A 1 97 ? 15.593 7.503 -11.524 1.00 91.06 97 GLY A N 1
ATOM 747 C CA . GLY A 1 97 ? 16.960 8.018 -11.487 1.00 91.06 97 GLY A CA 1
ATOM 748 C C . GLY A 1 97 ? 17.235 9.093 -12.542 1.00 91.06 97 GLY A C 1
ATOM 749 O O . GLY A 1 97 ? 17.822 10.121 -12.203 1.00 91.06 97 GLY A O 1
ATOM 750 N N . GLU A 1 98 ? 16.756 8.933 -13.782 1.00 91.31 98 GLU A N 1
ATOM 751 C CA . GLU A 1 98 ? 16.898 9.985 -14.805 1.00 91.31 98 GLU A CA 1
ATOM 752 C C . GLU A 1 98 ? 16.142 11.247 -14.425 1.00 91.31 98 GLU A C 1
ATOM 754 O O . GLU A 1 98 ? 16.723 12.330 -14.475 1.00 91.31 98 GLU A O 1
ATOM 759 N N . LEU A 1 99 ? 14.876 11.136 -14.014 1.00 92.81 99 LEU A N 1
ATOM 760 C CA . LEU A 1 99 ? 14.121 12.311 -13.591 1.00 92.81 99 LEU A CA 1
ATOM 761 C C . LEU A 1 99 ? 14.846 13.050 -12.458 1.00 92.81 99 LEU A C 1
ATOM 763 O O . LEU A 1 99 ? 14.987 14.273 -12.514 1.00 92.81 99 LEU A O 1
ATOM 767 N N . THR A 1 100 ? 15.338 12.319 -11.455 1.00 92.56 100 THR A N 1
ATOM 768 C CA . THR A 1 100 ? 16.110 12.897 -10.351 1.00 92.56 100 THR A CA 1
ATOM 769 C C . THR A 1 100 ? 17.382 13.581 -10.848 1.00 92.56 100 THR A C 1
ATOM 771 O O . THR A 1 100 ? 17.623 14.730 -10.478 1.00 92.56 100 THR A O 1
ATOM 774 N N . ALA A 1 101 ? 18.160 12.936 -11.721 1.00 91.06 101 ALA A N 1
ATOM 775 C CA . ALA A 1 101 ? 19.373 13.517 -12.290 1.00 91.06 101 ALA A CA 1
ATOM 776 C C . ALA A 1 101 ? 19.076 14.813 -13.060 1.00 91.06 101 ALA A C 1
ATOM 778 O O . ALA A 1 101 ? 19.688 15.840 -12.780 1.00 91.06 101 ALA A O 1
ATOM 779 N N . ARG A 1 102 ? 18.068 14.819 -13.947 1.00 93.44 102 ARG A N 1
ATOM 780 C CA . ARG A 1 102 ? 17.687 16.015 -14.725 1.00 93.44 102 ARG A CA 1
ATOM 781 C C . ARG A 1 102 ? 17.253 17.183 -13.849 1.00 93.44 102 ARG A C 1
ATOM 783 O O . ARG A 1 102 ? 17.569 18.329 -14.164 1.00 93.44 102 ARG A O 1
ATOM 790 N N . VAL A 1 103 ? 16.538 16.906 -12.760 1.00 93.19 103 VAL A N 1
ATOM 791 C CA . VAL A 1 103 ? 16.138 17.936 -11.794 1.00 93.19 103 VAL A CA 1
ATOM 792 C C . VAL A 1 103 ? 17.359 18.505 -11.068 1.00 93.19 103 VAL A C 1
ATOM 794 O O . VAL A 1 103 ? 17.477 19.723 -10.957 1.00 93.19 103 VAL A O 1
ATOM 797 N N . LEU A 1 104 ? 18.279 17.653 -10.606 1.00 94.19 104 LEU A N 1
ATOM 798 C CA . LEU A 1 104 ? 19.489 18.083 -9.893 1.00 94.19 104 LEU A CA 1
ATOM 799 C C . LEU A 1 104 ? 20.473 18.846 -10.790 1.00 94.19 104 LEU A C 1
ATOM 801 O O . LEU A 1 104 ? 21.116 19.785 -10.330 1.00 94.19 104 LEU A O 1
ATOM 805 N N . GLU A 1 105 ? 20.558 18.483 -12.068 1.00 95.25 105 GLU A N 1
ATOM 806 C CA . GLU A 1 105 ? 21.374 19.166 -13.080 1.00 95.25 105 GLU A CA 1
ATOM 807 C C . GLU A 1 105 ? 20.808 20.537 -13.492 1.00 95.25 105 GLU A C 1
ATOM 809 O O . GLU A 1 105 ? 21.454 21.264 -14.245 1.00 95.25 105 GLU A O 1
ATOM 814 N N . GLY A 1 106 ? 19.604 20.903 -13.035 1.00 93.62 106 GLY A N 1
ATOM 815 C CA . GLY A 1 106 ? 18.941 22.138 -13.457 1.00 93.62 106 GLY A CA 1
ATOM 816 C C . GLY A 1 106 ? 18.590 22.133 -14.947 1.00 93.62 106 GLY A C 1
ATOM 817 O O . GLY A 1 106 ? 18.676 23.169 -15.610 1.00 93.62 106 GLY A O 1
ATOM 818 N N . ALA A 1 107 ? 18.230 20.966 -15.493 1.00 95.62 107 ALA A N 1
ATOM 819 C CA . ALA A 1 107 ? 17.854 20.835 -16.894 1.00 95.62 107 ALA A CA 1
ATOM 820 C C . ALA A 1 107 ? 16.629 21.702 -17.239 1.00 95.62 107 AL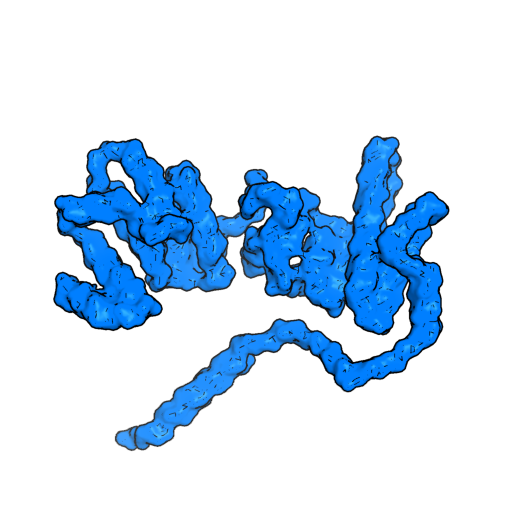A A C 1
ATOM 822 O O . ALA A 1 107 ? 15.826 22.072 -16.383 1.00 95.62 107 ALA A O 1
ATOM 823 N N . SER A 1 108 ? 16.461 22.005 -18.529 1.00 97.06 108 SER A N 1
ATOM 824 C CA . SER A 1 108 ? 15.296 22.764 -18.999 1.00 97.06 108 SER A CA 1
ATOM 825 C C . SER A 1 108 ? 13.971 22.059 -18.672 1.00 97.06 108 SER A C 1
ATOM 827 O O . SER A 1 108 ? 13.904 20.827 -18.624 1.00 97.06 108 SER A O 1
ATOM 829 N N . GLU A 1 109 ? 12.886 22.828 -18.531 1.00 97.00 109 GLU A N 1
ATOM 830 C CA . GLU A 1 109 ? 11.555 22.267 -18.251 1.00 97.00 109 GLU A CA 1
ATOM 831 C C . GLU A 1 109 ? 11.113 21.222 -19.282 1.00 97.00 109 GLU A C 1
ATOM 833 O O . GLU A 1 109 ? 10.476 20.238 -18.919 1.00 97.00 109 GLU A O 1
ATOM 838 N N . GLN A 1 110 ? 11.488 21.390 -20.554 1.00 97.19 110 GLN A N 1
ATOM 839 C CA . GLN A 1 110 ? 11.175 20.430 -21.618 1.00 97.19 110 GLN A CA 1
ATOM 840 C C . GLN A 1 110 ? 11.844 19.071 -21.379 1.00 97.19 110 GLN A C 1
ATOM 842 O O . GLN A 1 110 ? 11.220 18.028 -21.566 1.00 97.19 110 GLN A O 1
ATOM 847 N N . VAL A 1 111 ? 13.098 19.076 -20.920 1.00 94.62 111 VAL A N 1
ATOM 848 C CA . VAL A 1 111 ? 13.841 17.850 -20.599 1.00 94.62 111 VAL A CA 1
ATOM 849 C C . VAL A 1 111 ? 13.248 17.170 -19.365 1.00 94.62 111 VAL A C 1
ATOM 851 O O . VAL A 1 111 ? 13.073 15.954 -19.359 1.00 94.62 111 VAL A O 1
ATOM 854 N N . ILE A 1 112 ? 12.874 17.946 -18.344 1.00 96.56 112 ILE A N 1
ATOM 855 C CA . ILE A 1 112 ? 12.206 17.415 -17.147 1.00 96.56 112 ILE A CA 1
ATOM 856 C C . ILE A 1 112 ? 10.831 16.832 -17.503 1.00 96.56 112 ILE A C 1
ATOM 858 O O . ILE A 1 112 ? 10.468 15.772 -16.996 1.00 96.56 112 ILE A O 1
ATOM 862 N N . ALA A 1 113 ? 10.065 17.487 -18.378 1.00 96.50 113 ALA A N 1
ATOM 863 C CA . ALA A 1 113 ? 8.768 16.994 -18.834 1.00 96.50 113 ALA A CA 1
ATOM 864 C C . ALA A 1 113 ? 8.894 15.652 -19.573 1.00 96.50 113 ALA A C 1
ATOM 866 O O . ALA A 1 113 ? 8.145 14.729 -19.264 1.00 96.50 113 ALA A O 1
ATOM 867 N N . ALA A 1 114 ? 9.883 15.515 -20.462 1.00 95.31 114 ALA A N 1
ATOM 868 C CA . ALA A 1 114 ? 10.160 14.255 -21.151 1.00 95.31 114 ALA A CA 1
ATOM 869 C C . ALA A 1 114 ? 10.565 13.132 -20.176 1.00 95.31 114 ALA A C 1
ATOM 871 O O . ALA A 1 114 ? 10.062 12.017 -20.277 1.00 95.31 114 ALA A O 1
ATOM 872 N N . ALA A 1 115 ? 11.410 13.428 -19.180 1.00 95.06 115 ALA A N 1
ATOM 873 C CA . ALA A 1 115 ? 11.786 12.448 -18.157 1.00 95.06 115 ALA A CA 1
ATOM 874 C C . ALA A 1 115 ? 10.587 12.014 -17.289 1.00 95.06 115 ALA A C 1
ATOM 876 O O . ALA A 1 115 ? 10.475 10.851 -16.906 1.00 95.06 115 ALA A O 1
ATOM 877 N N . ARG A 1 116 ? 9.647 12.928 -17.002 1.00 96.56 116 ARG A N 1
ATOM 878 C CA . ARG A 1 116 ? 8.388 12.592 -16.311 1.00 96.56 116 ARG A CA 1
ATOM 879 C C . ARG A 1 116 ? 7.485 11.691 -17.150 1.00 96.56 116 ARG A C 1
ATOM 881 O O . ARG A 1 116 ? 6.852 10.805 -16.588 1.00 96.56 116 ARG A O 1
ATOM 888 N N . GLU A 1 117 ? 7.406 11.924 -18.457 1.00 96.94 117 GLU A N 1
ATOM 889 C CA . GLU A 1 117 ? 6.629 11.086 -19.379 1.00 96.94 117 GLU A CA 1
ATOM 890 C C . GLU A 1 117 ? 7.215 9.671 -19.492 1.00 96.94 117 GLU A C 1
ATOM 892 O O . GLU A 1 117 ? 6.475 8.685 -19.475 1.00 96.94 117 GLU A O 1
ATOM 897 N N . GLU A 1 118 ? 8.543 9.550 -19.522 1.00 95.88 118 GLU A N 1
ATOM 898 C CA . GLU A 1 118 ? 9.220 8.250 -19.509 1.00 95.88 118 GLU A CA 1
ATOM 899 C C . GLU A 1 118 ? 9.010 7.506 -18.178 1.00 95.88 118 GLU A C 1
ATOM 901 O O . GLU A 1 118 ? 8.766 6.296 -18.178 1.00 95.88 118 GLU A O 1
ATOM 906 N N . LEU A 1 119 ? 9.013 8.219 -17.044 1.00 96.56 119 LEU A N 1
ATOM 907 C CA . LEU A 1 119 ? 8.665 7.645 -15.741 1.00 96.56 119 LEU A CA 1
ATOM 908 C C . LEU A 1 119 ? 7.204 7.174 -15.685 1.00 96.56 119 LEU A C 1
ATOM 910 O O . LEU A 1 119 ? 6.948 6.068 -15.214 1.00 96.56 119 LEU A O 1
ATOM 914 N N . ASP A 1 120 ? 6.253 7.959 -16.197 1.00 97.31 120 ASP A N 1
ATOM 915 C CA . ASP A 1 120 ? 4.840 7.554 -16.288 1.00 97.31 120 ASP A CA 1
ATOM 916 C C . ASP A 1 120 ? 4.668 6.302 -17.164 1.00 97.31 120 ASP A C 1
ATOM 918 O O . ASP A 1 120 ? 3.969 5.359 -16.791 1.00 97.31 120 ASP A O 1
ATOM 922 N N . THR A 1 121 ? 5.371 6.249 -18.299 1.00 96.56 121 THR A N 1
ATOM 923 C CA . THR A 1 121 ? 5.361 5.097 -19.214 1.00 96.56 121 THR A CA 1
ATOM 924 C C . THR A 1 121 ? 5.937 3.845 -18.552 1.00 96.56 121 THR A C 1
ATOM 926 O O . THR A 1 121 ? 5.349 2.765 -18.638 1.00 96.56 121 THR A O 1
ATOM 929 N N . SER A 1 122 ? 7.066 3.982 -17.856 1.00 97.06 122 SER A N 1
ATOM 930 C CA . SER A 1 122 ? 7.704 2.878 -17.132 1.00 97.06 122 SER A CA 1
ATOM 931 C C . SER A 1 122 ? 6.842 2.394 -15.963 1.00 97.06 122 SER A C 1
ATOM 933 O O . SER A 1 122 ? 6.703 1.189 -15.764 1.00 97.06 122 SER A O 1
ATOM 935 N N . ALA A 1 123 ? 6.171 3.307 -15.256 1.00 97.69 123 ALA A N 1
ATOM 936 C CA . ALA A 1 123 ? 5.209 2.973 -14.211 1.00 97.69 123 ALA A CA 1
ATOM 937 C C . ALA A 1 123 ? 3.999 2.198 -14.754 1.00 97.69 123 ALA A C 1
ATOM 939 O O . ALA A 1 123 ? 3.597 1.197 -14.164 1.00 97.69 123 ALA A O 1
ATOM 940 N N . HIS A 1 124 ? 3.446 2.611 -15.899 1.00 97.25 124 HIS A N 1
ATOM 941 C CA . HIS A 1 124 ? 2.362 1.885 -16.563 1.00 97.25 124 HIS A CA 1
ATOM 942 C C . HIS A 1 124 ? 2.760 0.446 -16.910 1.00 97.25 124 HIS A C 1
ATOM 944 O O . HIS A 1 124 ? 1.997 -0.481 -16.636 1.00 97.25 124 HIS A O 1
ATOM 950 N N . LEU A 1 125 ? 3.953 0.245 -17.476 1.00 96.19 125 LEU A N 1
ATOM 951 C CA . LEU A 1 125 ? 4.436 -1.097 -17.788 1.00 96.19 125 LEU A CA 1
ATOM 952 C C . LEU A 1 125 ? 4.652 -1.929 -16.518 1.00 96.19 125 LEU A C 1
ATOM 954 O O . LEU A 1 125 ? 4.201 -3.068 -16.463 1.00 96.19 125 LEU A O 1
ATOM 958 N N . ALA A 1 126 ? 5.273 -1.366 -15.481 1.00 97.94 126 ALA A N 1
ATOM 959 C CA . ALA A 1 126 ? 5.483 -2.069 -14.219 1.00 97.94 126 ALA A CA 1
ATOM 960 C C . ALA A 1 126 ? 4.162 -2.475 -13.541 1.00 97.94 126 ALA A C 1
ATOM 962 O O . ALA A 1 126 ? 4.058 -3.591 -13.040 1.00 97.94 126 ALA A O 1
ATOM 963 N N . VAL A 1 127 ? 3.119 -1.638 -13.605 1.00 98.00 127 VAL A N 1
ATOM 964 C CA . VAL A 1 127 ? 1.764 -1.999 -13.149 1.00 98.00 127 VAL A CA 1
ATOM 965 C C . VAL A 1 127 ? 1.176 -3.150 -13.966 1.00 98.00 127 VAL A C 1
ATOM 967 O O . VAL A 1 127 ? 0.593 -4.065 -13.389 1.00 98.00 127 VAL A O 1
ATOM 970 N N . GLN A 1 128 ? 1.328 -3.133 -15.291 1.00 96.69 128 GLN A N 1
ATOM 971 C CA . GLN A 1 128 ? 0.819 -4.201 -16.160 1.00 96.69 128 GLN A CA 1
ATOM 972 C C . GLN A 1 128 ? 1.527 -5.534 -15.907 1.00 96.69 128 GLN A C 1
ATOM 974 O O . GLN A 1 128 ? 0.862 -6.559 -15.763 1.00 96.69 128 GLN A O 1
ATOM 979 N N . ILE A 1 129 ? 2.861 -5.517 -15.819 1.00 96.75 129 ILE A N 1
ATOM 980 C CA . ILE A 1 129 ? 3.666 -6.695 -15.479 1.00 96.75 129 ILE A CA 1
ATOM 981 C C . ILE A 1 129 ? 3.288 -7.187 -14.080 1.00 96.75 129 ILE A C 1
ATOM 983 O O . ILE A 1 129 ? 2.997 -8.369 -13.917 1.00 96.75 129 ILE A O 1
ATOM 987 N N . GLY A 1 130 ? 3.222 -6.285 -13.096 1.00 96.56 130 GLY A N 1
ATOM 988 C CA . GLY A 1 130 ? 2.851 -6.585 -11.716 1.00 96.56 130 GLY A CA 1
ATOM 989 C C . GLY A 1 130 ? 1.475 -7.240 -11.588 1.00 96.56 130 GLY A C 1
ATOM 990 O O . GLY A 1 130 ? 1.366 -8.289 -10.957 1.00 96.56 130 GLY A O 1
ATOM 991 N N . ASP A 1 131 ? 0.433 -6.701 -12.230 1.00 96.25 131 ASP A N 1
ATOM 992 C CA . ASP A 1 131 ? -0.908 -7.314 -12.218 1.00 96.25 131 ASP A CA 1
ATOM 993 C C . ASP A 1 131 ? -0.911 -8.674 -12.931 1.00 96.25 131 ASP A C 1
ATOM 995 O O . ASP A 1 131 ? -1.546 -9.612 -12.446 1.00 96.25 131 ASP A O 1
ATOM 999 N N . ALA A 1 132 ? -0.165 -8.819 -14.034 1.00 94.00 132 ALA A N 1
ATOM 1000 C CA . ALA A 1 132 ? -0.067 -10.077 -14.775 1.00 94.00 132 ALA A CA 1
ATOM 1001 C C . ALA A 1 132 ? 0.586 -11.200 -13.952 1.00 94.00 132 ALA A C 1
ATOM 1003 O O . ALA A 1 132 ? 0.120 -12.339 -13.994 1.00 94.00 132 ALA A O 1
ATOM 1004 N N . ILE A 1 133 ? 1.631 -10.883 -13.181 1.00 94.62 133 ILE A N 1
ATOM 1005 C CA . ILE A 1 133 ? 2.354 -11.856 -12.345 1.00 94.62 133 ILE A CA 1
ATOM 1006 C C . ILE A 1 133 ? 1.849 -11.910 -10.895 1.00 94.62 133 ILE A C 1
ATOM 1008 O O . ILE A 1 133 ? 2.392 -12.663 -10.089 1.00 94.62 133 ILE A O 1
ATOM 1012 N N . LEU A 1 134 ? 0.813 -11.131 -10.564 1.00 94.81 134 LEU A N 1
ATOM 1013 C CA . LEU A 1 134 ? 0.281 -10.945 -9.209 1.00 94.81 134 LEU A CA 1
ATOM 1014 C C . LEU A 1 134 ? 1.309 -10.410 -8.191 1.00 94.81 134 LEU A C 1
ATOM 1016 O O . LEU A 1 134 ? 1.170 -10.638 -6.988 1.00 94.81 134 LEU A O 1
ATOM 1020 N N . ASP A 1 135 ? 2.302 -9.649 -8.653 1.00 95.06 135 ASP A N 1
ATOM 1021 C CA . ASP A 1 135 ? 3.195 -8.883 -7.784 1.00 95.06 135 ASP A CA 1
ATOM 1022 C C . ASP A 1 135 ? 2.520 -7.5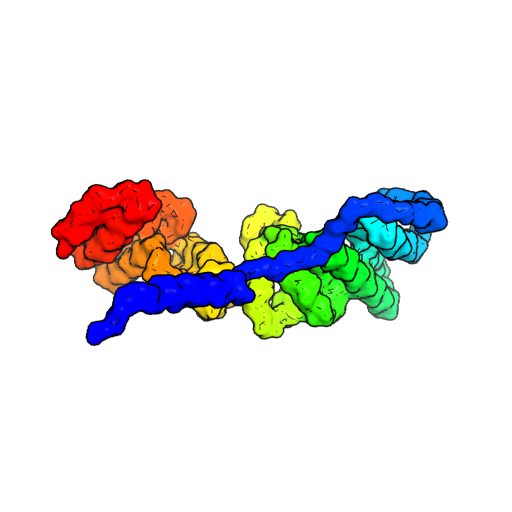58 -7.403 1.00 95.06 135 ASP A C 1
ATOM 1024 O O . ASP A 1 135 ? 2.621 -6.524 -8.079 1.00 95.06 135 ASP A O 1
ATOM 1028 N N . GLY A 1 136 ? 1.774 -7.603 -6.298 1.00 94.81 136 GLY A N 1
ATOM 1029 C CA . GLY A 1 136 ? 1.081 -6.428 -5.787 1.00 94.81 136 GLY A CA 1
ATOM 1030 C C . GLY A 1 136 ? 2.031 -5.344 -5.269 1.00 94.81 136 GLY A C 1
ATOM 1031 O O . GLY A 1 136 ? 1.695 -4.163 -5.362 1.00 94.81 136 GLY A O 1
ATOM 1032 N N . ARG A 1 137 ? 3.243 -5.697 -4.821 1.00 94.81 137 ARG A N 1
ATOM 1033 C CA . ARG A 1 137 ? 4.240 -4.709 -4.394 1.00 94.81 137 ARG A CA 1
ATOM 1034 C C . ARG A 1 137 ? 4.721 -3.894 -5.588 1.00 94.81 137 ARG A C 1
ATOM 1036 O O . ARG A 1 137 ? 4.603 -2.673 -5.549 1.00 94.81 137 ARG A O 1
ATOM 1043 N N . LEU A 1 138 ? 5.168 -4.559 -6.657 1.00 96.12 138 LEU A N 1
ATOM 1044 C CA . LEU A 1 138 ? 5.581 -3.892 -7.898 1.00 96.12 138 LEU A CA 1
ATOM 1045 C C . LEU A 1 138 ? 4.459 -2.994 -8.434 1.00 96.12 138 LEU A C 1
ATOM 1047 O O . LEU A 1 138 ? 4.689 -1.836 -8.772 1.00 96.12 138 LEU A O 1
ATOM 1051 N N . THR A 1 139 ? 3.224 -3.502 -8.435 1.00 97.62 139 THR A N 1
ATOM 1052 C CA . THR A 1 139 ? 2.046 -2.747 -8.881 1.00 97.62 139 THR A CA 1
ATOM 1053 C C . THR A 1 139 ? 1.847 -1.456 -8.080 1.00 97.62 139 THR A C 1
ATOM 1055 O O . THR A 1 139 ? 1.645 -0.389 -8.658 1.00 97.62 139 THR A O 1
ATOM 1058 N N . LEU A 1 140 ? 1.890 -1.524 -6.747 1.00 96.44 140 LEU A N 1
ATOM 1059 C CA . LEU A 1 140 ? 1.639 -0.368 -5.880 1.00 96.44 140 LEU A CA 1
ATOM 1060 C C . LEU A 1 140 ? 2.785 0.645 -5.910 1.00 96.44 140 LEU A C 1
ATOM 1062 O O . LEU A 1 140 ? 2.535 1.850 -6.000 1.00 96.44 140 LEU A O 1
ATOM 1066 N N . GLU A 1 141 ? 4.026 0.161 -5.868 1.00 95.38 141 GLU A N 1
ATOM 1067 C CA . GLU A 1 141 ? 5.225 1.000 -5.898 1.00 95.38 141 GLU A CA 1
ATOM 1068 C C . GLU A 1 141 ? 5.387 1.697 -7.255 1.00 95.38 141 GLU A C 1
ATOM 1070 O O . GLU A 1 141 ? 5.796 2.856 -7.292 1.00 95.38 141 GLU A O 1
ATOM 1075 N N . ALA A 1 142 ? 4.980 1.064 -8.358 1.00 97.44 142 ALA A N 1
ATOM 1076 C CA . ALA A 1 142 ? 4.921 1.699 -9.672 1.00 97.44 142 ALA A CA 1
ATOM 1077 C C . ALA A 1 142 ? 3.781 2.720 -9.780 1.00 97.44 142 ALA A C 1
ATOM 1079 O O . ALA A 1 142 ? 3.986 3.844 -10.246 1.00 97.44 142 ALA A O 1
ATOM 1080 N N . ALA A 1 143 ? 2.580 2.371 -9.306 1.00 97.38 143 ALA A N 1
ATOM 1081 C CA . ALA A 1 143 ? 1.387 3.202 -9.465 1.00 97.38 143 ALA A CA 1
ATOM 1082 C C . ALA A 1 143 ? 1.531 4.613 -8.864 1.00 97.38 143 ALA A C 1
ATOM 1084 O O . ALA A 1 143 ? 0.875 5.555 -9.320 1.00 97.38 143 ALA A O 1
ATOM 1085 N N . GLN A 1 144 ? 2.404 4.790 -7.869 1.00 94.50 144 GLN A N 1
ATOM 1086 C CA . GLN A 1 144 ? 2.663 6.083 -7.234 1.00 94.50 144 GLN A CA 1
ATOM 1087 C C . GLN A 1 144 ? 3.302 7.116 -8.185 1.00 94.50 144 GLN A C 1
ATOM 1089 O O . GLN A 1 144 ? 3.150 8.323 -7.973 1.00 94.50 144 GLN A O 1
ATOM 1094 N N . PHE A 1 145 ? 3.971 6.653 -9.246 1.00 95.88 145 PHE A N 1
ATOM 1095 C CA . PHE A 1 145 ? 4.645 7.494 -10.238 1.00 95.88 145 PHE A CA 1
ATOM 1096 C C . PHE A 1 145 ? 3.778 7.820 -11.455 1.00 95.88 145 PHE A C 1
ATOM 1098 O O . PHE A 1 145 ? 4.146 8.671 -12.264 1.00 95.88 145 PHE A O 1
ATOM 1105 N N . MET A 1 146 ? 2.595 7.213 -11.560 1.00 96.19 146 MET A N 1
ATOM 1106 C CA . MET A 1 146 ? 1.702 7.456 -12.682 1.00 96.19 146 MET A CA 1
ATOM 1107 C C . MET A 1 146 ? 1.087 8.862 -12.628 1.00 96.19 146 MET A C 1
ATOM 1109 O O . MET A 1 146 ? 0.672 9.374 -11.578 1.00 96.19 146 MET A O 1
ATOM 1113 N N . ALA A 1 147 ? 0.921 9.481 -13.790 1.00 93.38 147 ALA A N 1
ATOM 1114 C CA . ALA A 1 147 ? 0.186 10.724 -13.959 1.00 93.38 147 ALA A CA 1
ATOM 1115 C C . ALA A 1 147 ? -1.307 10.528 -13.653 1.00 93.38 147 ALA A C 1
ATOM 1117 O O . ALA A 1 147 ? -1.950 11.422 -13.099 1.00 93.38 147 ALA A O 1
ATOM 1118 N N . ARG A 1 148 ? -1.871 9.358 -13.999 1.00 93.88 148 ARG A N 1
ATOM 1119 C CA . ARG A 1 148 ? -3.300 9.035 -13.815 1.00 93.88 148 ARG A CA 1
ATOM 1120 C C . ARG A 1 148 ? -3.521 7.607 -13.279 1.00 93.88 148 ARG A C 1
ATOM 1122 O O . ARG A 1 148 ? -4.107 6.790 -13.995 1.00 93.88 148 ARG A O 1
ATOM 1129 N N . PRO A 1 149 ? -3.176 7.316 -12.006 1.00 94.12 149 PRO A N 1
ATOM 1130 C CA . PRO A 1 149 ? -3.277 5.963 -11.437 1.00 94.12 149 PRO A CA 1
ATOM 1131 C C . PRO A 1 149 ? -4.693 5.371 -11.498 1.00 94.12 149 PRO A C 1
ATOM 1133 O O . PRO A 1 149 ? -4.877 4.168 -11.634 1.00 94.12 149 PRO A O 1
ATOM 1136 N N . ARG A 1 150 ? -5.730 6.221 -11.480 1.00 92.81 150 ARG A N 1
ATOM 1137 C CA . ARG A 1 150 ? -7.142 5.809 -11.548 1.00 92.81 150 ARG A CA 1
ATOM 1138 C C . ARG A 1 150 ? -7.489 4.960 -12.781 1.00 92.81 150 ARG A C 1
ATOM 1140 O O . ARG A 1 150 ? -8.451 4.193 -12.736 1.00 92.81 150 ARG A O 1
ATOM 1147 N N . ARG A 1 151 ? -6.734 5.081 -13.880 1.00 92.12 151 ARG A N 1
ATOM 1148 C CA . ARG A 1 151 ? -6.926 4.229 -15.067 1.00 92.12 151 ARG A CA 1
ATOM 1149 C C . ARG A 1 151 ? -6.683 2.751 -14.750 1.00 92.12 151 ARG A C 1
ATOM 1151 O O . ARG A 1 151 ? -7.445 1.918 -15.223 1.00 92.12 151 ARG A O 1
ATOM 1158 N N . GLU A 1 152 ? -5.755 2.467 -13.841 1.00 94.25 152 GLU A N 1
ATOM 1159 C CA . GLU A 1 152 ? -5.376 1.119 -13.407 1.00 94.25 152 GLU A CA 1
ATOM 1160 C C . GLU A 1 152 ? -6.043 0.708 -12.083 1.00 94.25 152 GLU A C 1
ATOM 1162 O O . GLU A 1 152 ? -5.547 -0.157 -11.364 1.00 94.25 152 GLU A O 1
ATOM 1167 N N . HIS A 1 153 ? -7.194 1.305 -11.734 1.00 93.00 153 HIS A N 1
ATOM 1168 C CA . HIS A 1 153 ? -7.858 1.064 -10.442 1.00 93.00 153 HIS A CA 1
ATOM 1169 C C . HIS A 1 153 ? -8.084 -0.423 -10.128 1.00 93.00 153 HIS A C 1
ATOM 1171 O O . HIS A 1 153 ? -8.039 -0.808 -8.965 1.00 93.00 153 HIS A O 1
ATOM 1177 N N . ARG A 1 154 ? -8.317 -1.270 -11.141 1.00 93.56 154 ARG A N 1
ATOM 1178 C CA . ARG A 1 154 ? -8.527 -2.714 -10.941 1.00 93.56 154 ARG A CA 1
ATOM 1179 C C . ARG A 1 154 ? -7.250 -3.428 -10.515 1.00 93.56 154 ARG A C 1
ATOM 1181 O O . ARG A 1 154 ? -7.314 -4.227 -9.584 1.00 93.56 154 ARG A O 1
ATOM 1188 N N . ALA A 1 155 ? -6.131 -3.128 -11.174 1.00 95.50 155 ALA A N 1
ATOM 1189 C CA . ALA A 1 155 ? -4.818 -3.660 -10.821 1.00 95.50 155 ALA A CA 1
ATOM 1190 C C . ALA A 1 155 ? -4.427 -3.194 -9.414 1.00 95.50 155 ALA A C 1
ATOM 1192 O O . ALA A 1 155 ? -4.119 -4.013 -8.553 1.00 95.50 155 ALA A O 1
ATOM 1193 N N . ILE A 1 156 ? -4.589 -1.897 -9.129 1.00 96.25 156 ILE A N 1
ATOM 1194 C CA . ILE A 1 156 ? -4.310 -1.313 -7.809 1.00 96.25 156 ILE A CA 1
ATOM 1195 C C . ILE A 1 156 ? -5.176 -1.968 -6.721 1.00 96.25 156 ILE A C 1
ATOM 1197 O O . ILE A 1 156 ? -4.649 -2.443 -5.721 1.00 96.25 156 ILE A O 1
ATOM 1201 N N . ALA A 1 157 ? -6.495 -2.073 -6.912 1.00 93.62 157 ALA A N 1
ATOM 1202 C CA . ALA A 1 157 ? -7.393 -2.699 -5.935 1.00 93.62 157 ALA A CA 1
ATOM 1203 C C . ALA A 1 157 ? -7.131 -4.205 -5.745 1.00 93.62 157 ALA A C 1
ATOM 1205 O O . ALA A 1 157 ? -7.431 -4.776 -4.694 1.00 93.62 157 ALA A O 1
ATOM 1206 N N . ARG A 1 158 ? -6.605 -4.899 -6.761 1.00 94.50 158 ARG A N 1
ATOM 1207 C CA . ARG A 1 158 ? -6.153 -6.288 -6.620 1.00 94.50 158 ARG A CA 1
ATOM 1208 C C . ARG A 1 158 ? -4.855 -6.354 -5.822 1.00 94.50 158 ARG A C 1
ATOM 1210 O O . ARG A 1 158 ? -4.801 -7.114 -4.863 1.00 94.50 158 ARG A O 1
ATOM 1217 N N . ALA A 1 159 ? -3.870 -5.530 -6.162 1.00 96.38 159 ALA A N 1
ATOM 1218 C CA . ALA A 1 159 ? -2.595 -5.444 -5.462 1.00 96.38 159 ALA A CA 1
ATOM 1219 C C . ALA A 1 159 ? -2.777 -5.139 -3.966 1.00 96.38 159 ALA A C 1
ATOM 1221 O O . ALA A 1 159 ? -2.232 -5.847 -3.126 1.00 96.38 159 ALA A O 1
ATOM 1222 N N . LEU A 1 160 ? -3.660 -4.193 -3.629 1.00 94.69 160 LEU A N 1
ATOM 1223 C CA . LEU A 1 160 ? -4.045 -3.866 -2.250 1.00 94.69 160 LEU A CA 1
ATOM 1224 C C . LEU A 1 160 ? -4.611 -5.051 -1.450 1.00 94.69 160 LEU A C 1
ATOM 1226 O O . LEU A 1 160 ? -4.566 -5.036 -0.225 1.00 94.69 160 LEU A O 1
ATOM 1230 N N . ARG A 1 161 ? -5.171 -6.065 -2.118 1.00 90.38 161 ARG A N 1
ATOM 1231 C CA . ARG A 1 161 ? -5.689 -7.280 -1.466 1.00 90.38 161 ARG A CA 1
ATOM 1232 C C . ARG A 1 161 ? -4.648 -8.388 -1.344 1.00 90.38 161 ARG A C 1
ATOM 1234 O O . ARG A 1 161 ? -4.832 -9.286 -0.531 1.00 90.38 161 ARG A O 1
ATOM 1241 N N . LEU A 1 162 ? -3.617 -8.365 -2.185 1.00 89.31 162 LEU A N 1
ATOM 1242 C CA . LEU A 1 162 ? -2.599 -9.415 -2.273 1.00 89.31 162 LEU A CA 1
ATOM 1243 C C . LEU A 1 162 ? -1.331 -9.081 -1.486 1.00 89.31 162 LEU A C 1
ATOM 1245 O O . LEU A 1 162 ? -0.518 -9.967 -1.239 1.00 89.31 162 LEU A O 1
ATOM 1249 N N . THR A 1 163 ? -1.151 -7.818 -1.113 1.00 90.50 163 THR A N 1
ATOM 1250 C CA . THR A 1 163 ? 0.086 -7.315 -0.526 1.00 90.50 163 THR A CA 1
ATOM 1251 C C . THR A 1 163 ? -0.175 -6.701 0.840 1.00 90.50 163 THR A C 1
ATOM 1253 O O . THR A 1 163 ? -1.154 -5.990 1.040 1.00 90.50 163 THR A O 1
ATOM 1256 N N . ASP A 1 164 ? 0.722 -6.980 1.782 1.00 86.31 164 ASP A N 1
ATOM 1257 C CA . ASP A 1 164 ? 0.697 -6.458 3.150 1.00 86.31 164 ASP A CA 1
ATOM 1258 C C . ASP A 1 164 ? 1.615 -5.238 3.340 1.00 86.31 164 ASP A C 1
ATOM 1260 O O . ASP A 1 164 ? 1.522 -4.529 4.343 1.00 86.31 164 ASP A O 1
ATOM 1264 N N . SER A 1 165 ? 2.518 -4.989 2.386 1.00 88.62 165 SER A N 1
ATOM 1265 C CA . SER A 1 165 ? 3.582 -4.001 2.507 1.00 88.62 165 SER A CA 1
ATOM 1266 C C . SER A 1 165 ? 4.064 -3.458 1.156 1.00 88.62 165 SER A C 1
ATOM 1268 O O . SER A 1 165 ? 4.240 -4.199 0.191 1.00 88.62 165 SER A O 1
ATOM 1270 N N . ALA A 1 166 ? 4.308 -2.150 1.089 1.00 90.44 166 ALA A N 1
ATOM 1271 C CA . ALA A 1 166 ? 4.832 -1.464 -0.095 1.00 90.44 166 ALA A CA 1
ATOM 1272 C C . ALA A 1 166 ? 5.591 -0.193 0.316 1.00 90.44 166 ALA A C 1
ATOM 1274 O O . ALA A 1 166 ? 5.345 0.369 1.388 1.00 90.44 166 ALA A O 1
ATOM 1275 N N . ASP A 1 167 ? 6.512 0.280 -0.520 1.00 89.38 167 ASP A N 1
ATOM 1276 C CA . ASP A 1 167 ? 7.131 1.595 -0.355 1.00 89.38 167 ASP A CA 1
ATOM 1277 C C . ASP A 1 167 ? 6.294 2.713 -1.001 1.00 89.38 167 ASP A C 1
ATOM 1279 O O . ASP A 1 167 ? 6.314 2.933 -2.213 1.00 89.38 167 ASP A O 1
ATOM 1283 N N . LEU A 1 168 ? 5.562 3.448 -0.160 1.00 88.75 168 LEU A N 1
ATOM 1284 C CA . LEU A 1 168 ? 4.618 4.492 -0.577 1.00 88.75 168 LEU A CA 1
ATOM 1285 C C . LEU A 1 168 ? 5.123 5.919 -0.318 1.00 88.75 168 LEU A C 1
ATOM 1287 O O . LEU A 1 168 ? 4.348 6.879 -0.405 1.00 88.75 168 LEU A O 1
ATOM 1291 N N . ARG A 1 169 ? 6.419 6.075 -0.008 1.00 85.31 169 ARG A N 1
ATOM 1292 C CA . ARG A 1 169 ? 7.026 7.356 0.397 1.00 85.31 169 ARG A CA 1
ATOM 1293 C C . ARG A 1 169 ? 6.877 8.473 -0.636 1.00 85.31 169 ARG A C 1
ATOM 1295 O O . ARG A 1 169 ? 6.884 9.640 -0.255 1.00 85.31 169 ARG A O 1
ATOM 1302 N N . TYR A 1 170 ? 6.736 8.147 -1.920 1.00 84.31 170 TYR A N 1
ATOM 1303 C CA . TYR A 1 170 ? 6.747 9.144 -2.994 1.00 84.31 170 TYR A CA 1
ATOM 1304 C C . TYR A 1 170 ? 5.352 9.566 -3.461 1.00 84.31 170 TYR A C 1
ATOM 1306 O O . TYR A 1 170 ? 5.195 10.667 -3.991 1.00 84.31 170 TYR A O 1
ATOM 1314 N N . GLY A 1 171 ? 4.328 8.726 -3.286 1.00 88.94 171 GLY A N 1
ATOM 1315 C CA . GLY A 1 171 ? 3.022 8.996 -3.890 1.00 88.94 171 GLY A CA 1
ATOM 1316 C C . GLY A 1 171 ? 1.806 8.437 -3.165 1.00 88.94 171 GLY A C 1
ATOM 1317 O O . GLY A 1 171 ? 0.756 8.319 -3.798 1.00 88.94 171 GLY A O 1
ATOM 1318 N N . TYR A 1 172 ? 1.879 8.174 -1.854 1.00 92.31 172 TYR A N 1
ATOM 1319 C CA . TYR A 1 172 ? 0.701 7.786 -1.067 1.00 92.31 172 TYR A CA 1
ATOM 1320 C C . TYR A 1 172 ? -0.497 8.723 -1.290 1.00 92.31 172 TYR A C 1
ATOM 1322 O O . TYR A 1 172 ? -1.574 8.273 -1.668 1.00 92.31 172 TYR A O 1
ATOM 1330 N N . ALA A 1 173 ? -0.317 10.040 -1.118 1.00 91.31 173 ALA A N 1
ATOM 1331 C CA . ALA A 1 173 ? -1.413 11.009 -1.244 1.00 91.31 173 ALA A CA 1
ATOM 1332 C C . ALA A 1 173 ? -2.036 11.011 -2.652 1.00 91.31 173 ALA A C 1
ATOM 1334 O O . ALA A 1 173 ? -3.238 11.219 -2.814 1.00 91.31 173 ALA A O 1
ATOM 1335 N N . ARG A 1 174 ? -1.227 10.725 -3.677 1.00 91.88 174 ARG A N 1
ATOM 1336 C CA . ARG A 1 174 ? -1.693 10.583 -5.058 1.00 91.88 174 ARG A CA 1
ATOM 1337 C C . ARG A 1 174 ? -2.544 9.328 -5.233 1.00 91.88 174 ARG A C 1
ATOM 1339 O O . ARG A 1 174 ? -3.599 9.407 -5.857 1.00 91.88 174 ARG A O 1
ATOM 1346 N N . LEU A 1 175 ? -2.117 8.192 -4.683 1.00 94.88 175 LEU A N 1
ATOM 1347 C CA . LEU A 1 175 ? -2.901 6.953 -4.699 1.00 94.88 175 LEU A CA 1
ATOM 1348 C C . LEU A 1 175 ? -4.195 7.108 -3.895 1.00 94.88 175 LEU A C 1
ATOM 1350 O O . LEU A 1 175 ? -5.268 6.759 -4.384 1.00 94.88 175 LEU A O 1
ATOM 1354 N N . TRP A 1 176 ? -4.118 7.727 -2.717 1.00 95.19 176 TRP A N 1
ATOM 1355 C CA . TRP A 1 176 ? -5.273 8.066 -1.890 1.00 95.19 176 TRP A CA 1
ATOM 1356 C C . TRP A 1 176 ? -6.323 8.853 -2.671 1.00 95.19 176 TRP A C 1
ATOM 1358 O O . TRP A 1 176 ? -7.525 8.563 -2.629 1.00 95.19 176 TRP A O 1
ATOM 1368 N N . GLU A 1 177 ? -5.861 9.855 -3.410 1.00 94.19 177 GLU A N 1
ATOM 1369 C CA . GLU A 1 177 ? -6.700 10.689 -4.250 1.00 94.19 177 GLU A CA 1
ATOM 1370 C C . GLU A 1 177 ? -7.262 9.926 -5.454 1.00 94.19 177 GLU A C 1
ATOM 1372 O O . GLU A 1 177 ? -8.457 10.012 -5.741 1.00 94.19 177 GLU A O 1
ATOM 1377 N N . ALA A 1 178 ? -6.446 9.107 -6.117 1.00 93.75 178 ALA A N 1
ATOM 1378 C CA . ALA A 1 178 ? -6.885 8.276 -7.235 1.00 93.75 178 ALA A CA 1
ATOM 1379 C C . ALA A 1 178 ? -8.003 7.293 -6.837 1.00 93.75 178 ALA A C 1
ATOM 1381 O O . ALA A 1 178 ? -8.887 7.014 -7.651 1.00 93.75 178 ALA A O 1
ATOM 1382 N N . LEU A 1 179 ? -7.989 6.830 -5.584 1.00 94.81 179 LEU A N 1
ATOM 1383 C CA . LEU A 1 179 ? -8.979 5.933 -4.981 1.00 94.81 179 LEU A CA 1
ATOM 1384 C C . LEU A 1 179 ? -10.167 6.675 -4.344 1.00 94.81 179 LEU A C 1
ATOM 1386 O O . LEU A 1 179 ? -10.961 6.088 -3.608 1.00 94.81 179 LEU A O 1
ATOM 1390 N N . ARG A 1 180 ? -10.332 7.979 -4.604 1.00 92.44 180 ARG A N 1
ATOM 1391 C CA . ARG A 1 180 ? -11.497 8.729 -4.119 1.00 92.44 180 ARG A CA 1
ATOM 1392 C C . ARG A 1 180 ? -12.799 8.096 -4.615 1.00 92.44 180 ARG A C 1
ATOM 1394 O O . ARG A 1 180 ? -13.031 7.979 -5.817 1.00 92.44 180 ARG A O 1
ATOM 1401 N N . GLY A 1 181 ? -13.671 7.761 -3.666 1.00 89.31 181 GLY A N 1
ATOM 1402 C CA . GLY A 1 181 ? -14.951 7.091 -3.914 1.00 89.31 181 GLY A CA 1
ATOM 1403 C C . GLY A 1 181 ? -14.917 5.580 -3.671 1.00 89.31 181 GLY A C 1
ATOM 1404 O O . GLY A 1 181 ? -15.979 4.984 -3.525 1.00 89.31 181 GLY A O 1
ATOM 1405 N N . ASP A 1 182 ? -13.731 4.985 -3.537 1.00 92.06 182 ASP A N 1
ATOM 1406 C CA . ASP A 1 182 ? -13.544 3.588 -3.149 1.00 92.06 182 ASP A CA 1
ATOM 1407 C C . ASP A 1 182 ? -12.914 3.521 -1.753 1.00 92.06 182 ASP A C 1
ATOM 1409 O O . ASP A 1 182 ? -11.694 3.522 -1.573 1.00 92.06 182 ASP A O 1
ATOM 1413 N N . GLY A 1 183 ? -13.771 3.537 -0.732 1.00 90.88 183 GLY A N 1
ATOM 1414 C CA . GLY A 1 183 ? -13.295 3.516 0.647 1.00 90.88 183 GLY A CA 1
ATOM 1415 C C . GLY A 1 183 ? -12.721 2.171 1.080 1.00 90.88 183 GLY A C 1
ATOM 1416 O O . GLY A 1 183 ? -11.935 2.158 2.019 1.00 90.88 183 GLY A O 1
ATOM 1417 N N . ASP A 1 184 ? -13.043 1.073 0.395 1.00 90.75 184 ASP A N 1
ATOM 1418 C CA . ASP A 1 184 ? -12.481 -0.240 0.723 1.00 90.75 184 ASP A CA 1
ATOM 1419 C C . ASP A 1 184 ? -11.022 -0.292 0.257 1.00 90.75 184 ASP A C 1
ATOM 1421 O O . ASP A 1 184 ? -10.134 -0.665 1.024 1.00 90.75 184 ASP A O 1
ATOM 1425 N N . SER A 1 185 ? -10.745 0.205 -0.953 1.00 93.38 185 SER A N 1
ATOM 1426 C CA . SER A 1 185 ? -9.371 0.378 -1.433 1.00 93.38 185 SER A CA 1
ATOM 1427 C C . SER A 1 185 ? -8.589 1.405 -0.605 1.00 93.38 185 SER A C 1
ATOM 1429 O O . SER A 1 185 ? -7.409 1.198 -0.342 1.00 93.38 185 SER A O 1
ATOM 1431 N N . ARG A 1 186 ? -9.213 2.492 -0.129 1.00 94.31 186 ARG A N 1
ATOM 1432 C CA . ARG A 1 186 ? -8.543 3.433 0.796 1.00 94.31 186 ARG A CA 1
ATOM 1433 C C . ARG A 1 186 ? -8.221 2.807 2.150 1.00 94.31 186 ARG A C 1
ATOM 1435 O O . ARG A 1 186 ? -7.125 3.022 2.654 1.00 94.31 186 ARG A O 1
ATOM 1442 N N . ALA A 1 187 ? -9.129 2.010 2.712 1.00 92.00 187 ALA A N 1
ATOM 1443 C CA . ALA A 1 187 ? -8.861 1.265 3.938 1.00 92.00 187 ALA A CA 1
ATOM 1444 C C . ALA A 1 187 ? -7.714 0.262 3.734 1.00 92.00 187 ALA A C 1
ATOM 1446 O O . ALA A 1 187 ? -6.806 0.181 4.556 1.00 92.00 187 ALA A O 1
ATOM 1447 N N . ALA A 1 188 ? -7.704 -0.459 2.610 1.00 91.75 188 ALA A N 1
ATOM 1448 C CA . ALA A 1 188 ? -6.611 -1.367 2.276 1.00 91.75 188 ALA A CA 1
ATOM 1449 C C . ALA A 1 188 ? -5.273 -0.625 2.096 1.00 91.75 188 ALA A C 1
ATOM 1451 O O . ALA A 1 188 ? -4.259 -1.068 2.623 1.00 91.75 188 ALA A O 1
ATOM 1452 N N . LEU A 1 189 ? -5.275 0.540 1.439 1.00 92.88 189 LEU A N 1
ATOM 1453 C CA . LEU A 1 189 ? -4.095 1.399 1.294 1.00 92.88 189 LEU A CA 1
ATOM 1454 C C . LEU A 1 189 ? -3.579 1.906 2.651 1.00 92.88 189 LEU A C 1
ATOM 1456 O O . LEU A 1 189 ? -2.373 1.942 2.869 1.00 92.88 189 LEU A O 1
ATOM 1460 N N . GLN A 1 190 ? -4.481 2.272 3.566 1.00 90.69 190 GLN A N 1
ATOM 1461 C CA . GLN A 1 190 ? -4.147 2.684 4.933 1.00 90.69 190 GLN A CA 1
ATOM 1462 C C . GLN A 1 190 ? -3.549 1.541 5.769 1.00 90.69 190 GLN A C 1
ATOM 1464 O O . GLN A 1 190 ? -2.736 1.799 6.649 1.00 90.69 190 GLN A O 1
ATOM 1469 N N . ARG A 1 191 ? -3.925 0.287 5.488 1.00 86.81 191 ARG A N 1
ATOM 1470 C CA . ARG A 1 191 ? -3.443 -0.903 6.208 1.00 86.81 191 ARG A CA 1
ATOM 1471 C C . ARG A 1 191 ? -2.020 -1.325 5.825 1.00 86.81 191 ARG A C 1
ATOM 1473 O O . ARG A 1 191 ? -1.373 -2.029 6.597 1.00 86.81 191 ARG A O 1
ATOM 1480 N N . LEU A 1 192 ? -1.536 -0.948 4.643 1.00 87.62 192 LEU A N 1
ATOM 1481 C CA . LEU A 1 192 ? -0.220 -1.381 4.171 1.00 87.62 192 LEU A CA 1
ATOM 1482 C C . LEU A 1 192 ? 0.897 -0.949 5.125 1.00 87.62 192 LEU A C 1
ATOM 1484 O O . LEU A 1 192 ? 0.952 0.202 5.552 1.00 87.62 192 LEU A O 1
ATOM 1488 N N . ARG A 1 193 ? 1.851 -1.848 5.382 1.00 77.19 193 ARG A N 1
ATOM 1489 C CA . ARG A 1 193 ? 3.096 -1.508 6.081 1.00 77.19 193 ARG A CA 1
ATOM 1490 C C . ARG A 1 193 ? 4.036 -0.757 5.140 1.00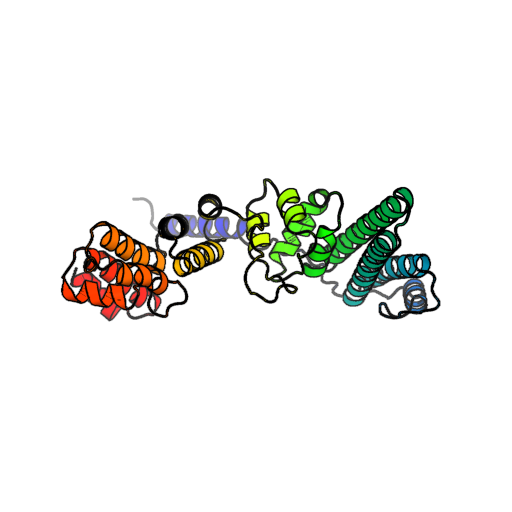 77.19 193 ARG A C 1
ATOM 1492 O O . ARG A 1 193 ? 4.352 -1.245 4.052 1.00 77.19 193 ARG A O 1
ATOM 1499 N N . TRP A 1 194 ? 4.529 0.401 5.570 1.00 78.00 194 TRP A N 1
ATOM 1500 C CA . TRP A 1 194 ? 5.432 1.229 4.769 1.00 78.00 194 TRP A CA 1
ATOM 1501 C C . TRP A 1 194 ? 6.873 0.746 4.946 1.00 78.00 194 TRP A C 1
ATOM 1503 O O . TRP A 1 194 ? 7.548 1.124 5.896 1.00 78.00 194 TRP A O 1
ATOM 1513 N N . ARG A 1 195 ? 7.374 -0.083 4.019 1.00 64.56 195 ARG A N 1
ATOM 1514 C CA . ARG A 1 195 ? 8.718 -0.705 4.130 1.00 64.56 195 ARG A CA 1
ATOM 1515 C C . ARG A 1 195 ? 9.868 0.298 4.235 1.00 64.56 195 ARG A C 1
ATOM 1517 O O . ARG A 1 195 ? 10.935 -0.040 4.732 1.00 64.56 195 ARG A O 1
ATOM 1524 N N . GLY A 1 196 ? 9.656 1.506 3.727 1.00 57.97 196 GLY A N 1
ATOM 1525 C CA . GLY A 1 196 ? 10.629 2.586 3.726 1.00 57.97 196 GLY A CA 1
ATOM 1526 C C . GLY A 1 196 ? 10.575 3.518 4.937 1.00 57.97 196 GLY A C 1
ATOM 1527 O O . GLY A 1 196 ? 11.342 4.484 4.983 1.00 57.97 196 GLY A O 1
ATOM 1528 N N . HIS A 1 197 ? 9.662 3.271 5.876 1.00 59.78 197 HIS A N 1
ATOM 1529 C CA . HIS A 1 197 ? 9.479 4.063 7.083 1.00 59.78 197 HIS A CA 1
ATOM 1530 C C . HIS A 1 197 ? 10.004 3.271 8.288 1.00 59.78 197 HIS A C 1
ATOM 1532 O O . HIS A 1 197 ? 9.692 2.092 8.436 1.00 59.78 197 HIS A O 1
ATOM 1538 N N . TYR A 1 198 ? 10.863 3.891 9.103 1.00 54.03 198 TYR A N 1
ATOM 1539 C CA . TYR A 1 198 ? 11.467 3.224 10.266 1.00 54.03 198 TYR A CA 1
ATOM 1540 C C . TYR A 1 198 ? 10.448 2.976 11.382 1.00 54.03 198 TYR A C 1
ATOM 1542 O O . TYR A 1 198 ? 10.573 1.992 12.111 1.00 54.03 198 TYR A O 1
ATOM 1550 N N . ASP A 1 199 ? 9.432 3.832 11.476 1.00 60.34 199 ASP A N 1
ATOM 1551 C CA . ASP A 1 199 ? 8.338 3.665 12.424 1.00 60.34 199 ASP A CA 1
ATOM 1552 C C . ASP A 1 199 ? 7.207 2.852 11.797 1.00 60.34 199 ASP A C 1
ATOM 1554 O O . ASP A 1 199 ? 6.931 2.971 10.601 1.00 60.34 199 ASP A O 1
ATOM 1558 N N . ASN A 1 200 ? 6.521 2.060 12.625 1.00 59.09 200 ASN A N 1
ATOM 1559 C CA . ASN A 1 200 ? 5.337 1.297 12.214 1.00 59.09 200 ASN A CA 1
ATOM 1560 C C . ASN A 1 200 ? 4.130 2.196 11.879 1.00 59.09 200 ASN A C 1
ATOM 1562 O O . ASN A 1 200 ? 3.120 1.689 11.392 1.00 59.09 200 ASN A O 1
ATOM 1566 N N . ASP A 1 201 ? 4.250 3.502 12.117 1.00 64.25 201 ASP A N 1
ATOM 1567 C CA . ASP A 1 201 ? 3.193 4.485 11.930 1.00 64.25 201 ASP A CA 1
ATOM 1568 C C . ASP A 1 201 ? 3.318 5.206 10.583 1.00 64.25 201 ASP A C 1
ATOM 1570 O O . ASP A 1 201 ? 4.408 5.391 10.033 1.00 64.25 201 ASP A O 1
ATOM 1574 N N . MET A 1 202 ? 2.178 5.644 10.046 1.00 72.31 202 MET A N 1
ATOM 1575 C CA . MET A 1 202 ? 2.158 6.512 8.868 1.00 72.31 202 MET A CA 1
ATOM 1576 C C . MET A 1 202 ? 2.742 7.892 9.211 1.00 72.31 202 MET A C 1
ATOM 1578 O O . MET A 1 202 ? 2.488 8.404 10.304 1.00 72.31 202 MET A O 1
ATOM 1582 N N . PRO A 1 203 ? 3.434 8.560 8.268 1.00 77.69 203 PRO A N 1
ATOM 1583 C CA . PRO A 1 203 ? 3.902 9.925 8.474 1.00 77.69 203 PRO A CA 1
ATOM 1584 C C . PRO A 1 203 ? 2.772 10.868 8.900 1.00 77.69 203 PRO A C 1
ATOM 1586 O O . PRO A 1 203 ? 1.650 10.799 8.383 1.00 77.69 203 PRO A O 1
ATOM 1589 N N . VAL A 1 204 ? 3.081 11.796 9.804 1.00 77.94 204 VAL A N 1
ATOM 1590 C CA . VAL A 1 204 ? 2.126 12.811 10.271 1.00 77.94 204 VAL A CA 1
ATOM 1591 C C . VAL A 1 204 ? 1.555 13.595 9.083 1.00 77.94 204 VAL A C 1
ATOM 1593 O O . VAL A 1 204 ? 2.285 14.021 8.191 1.00 77.94 204 VAL A O 1
ATOM 1596 N N . GLY A 1 205 ? 0.233 13.792 9.072 1.00 80.94 205 GLY A N 1
ATOM 1597 C CA . GLY A 1 205 ? -0.471 14.514 8.005 1.00 80.94 205 GLY A CA 1
ATOM 1598 C C . GLY A 1 205 ? -0.813 13.669 6.773 1.00 80.94 205 GLY A C 1
ATOM 1599 O O . GLY A 1 205 ? -1.410 14.188 5.827 1.00 80.94 205 GLY A O 1
ATOM 1600 N N . THR A 1 206 ? -0.484 12.374 6.777 1.00 87.00 206 THR A N 1
ATOM 1601 C CA . THR A 1 206 ? -0.927 11.441 5.735 1.00 87.00 206 THR A CA 1
ATOM 1602 C C . THR A 1 206 ? -2.461 11.371 5.710 1.00 87.00 206 THR A C 1
ATOM 1604 O O . THR A 1 206 ? -3.067 11.200 6.770 1.00 87.00 206 THR A O 1
ATOM 1607 N N . PRO A 1 207 ? -3.116 11.499 4.538 1.00 90.81 207 PRO A N 1
ATOM 1608 C CA . PRO A 1 207 ? -4.565 11.351 4.427 1.00 90.81 207 PRO A CA 1
ATOM 1609 C C . PRO A 1 207 ? -5.023 9.966 4.888 1.00 90.81 207 PRO A C 1
ATOM 1611 O O . PRO A 1 207 ? -4.462 8.967 4.462 1.00 90.81 207 PRO A O 1
ATOM 1614 N N . GLN A 1 208 ? -6.048 9.899 5.730 1.00 91.31 208 GLN A N 1
ATOM 1615 C CA . GLN A 1 208 ? -6.557 8.646 6.294 1.00 91.31 208 GLN A CA 1
ATOM 1616 C C . GLN A 1 208 ? -8.084 8.680 6.345 1.00 91.31 208 GLN A C 1
ATOM 1618 O O . GLN A 1 208 ? -8.694 9.750 6.239 1.00 91.31 208 GLN A O 1
ATOM 1623 N N . LEU A 1 209 ? -8.714 7.511 6.464 1.00 91.31 209 LEU A N 1
ATOM 1624 C CA . LEU A 1 209 ? -10.146 7.438 6.710 1.00 91.31 209 LEU A CA 1
ATOM 1625 C C . LEU A 1 209 ? -10.394 7.875 8.149 1.00 91.31 209 LEU A C 1
ATOM 1627 O O . LEU A 1 209 ? -9.716 7.442 9.076 1.00 91.31 209 LEU A O 1
ATOM 1631 N N . THR A 1 210 ? -11.406 8.709 8.337 1.00 90.56 210 THR A N 1
ATOM 1632 C CA . THR A 1 210 ? -11.885 9.047 9.674 1.00 90.56 210 THR A CA 1
ATOM 1633 C C . THR A 1 210 ? -12.497 7.819 10.347 1.00 90.56 210 THR A C 1
ATOM 1635 O O . THR A 1 210 ? -13.038 6.929 9.686 1.00 90.56 210 THR A O 1
ATOM 1638 N N . VAL A 1 211 ? -12.528 7.809 11.679 1.00 87.75 211 VAL A N 1
ATOM 1639 C CA . VAL A 1 211 ? -13.222 6.777 12.468 1.00 87.75 211 VAL A CA 1
ATOM 1640 C C . VAL A 1 211 ? -14.671 6.564 12.004 1.00 87.75 211 VAL A C 1
ATOM 1642 O O . VAL A 1 211 ? -15.140 5.433 11.883 1.00 87.75 211 VAL A O 1
ATOM 1645 N N . ALA A 1 212 ? -15.387 7.644 11.676 1.00 88.31 212 ALA A N 1
ATOM 1646 C CA . ALA A 1 212 ? -16.758 7.570 11.173 1.00 88.31 212 ALA A CA 1
ATOM 1647 C C . ALA A 1 212 ? -16.858 6.950 9.764 1.00 88.31 212 ALA A C 1
ATOM 1649 O O . ALA A 1 212 ? -17.875 6.349 9.408 1.00 88.31 212 ALA A O 1
ATOM 1650 N N . GLU A 1 213 ? -15.834 7.111 8.927 1.00 91.56 213 GLU A N 1
ATOM 1651 C CA . GLU A 1 213 ? -15.745 6.430 7.635 1.00 91.56 213 GLU A CA 1
ATOM 1652 C C . GLU A 1 213 ? -15.404 4.954 7.801 1.00 91.56 213 GLU A C 1
ATOM 1654 O O . GLU A 1 213 ? -16.054 4.136 7.152 1.00 91.56 213 GLU A O 1
ATOM 1659 N N . LEU A 1 214 ? -14.472 4.613 8.694 1.00 90.06 214 LEU A N 1
ATOM 1660 C CA . LEU A 1 214 ? -14.127 3.231 9.026 1.00 90.06 214 LEU A CA 1
ATOM 1661 C C . LEU A 1 214 ? -15.339 2.480 9.597 1.00 90.06 214 LEU A C 1
ATOM 1663 O O . LEU A 1 214 ? -15.713 1.436 9.075 1.00 90.06 214 LEU A O 1
ATOM 1667 N N . GLY A 1 215 ? -16.056 3.051 10.568 1.00 85.12 215 GLY A N 1
ATOM 1668 C CA . GLY A 1 215 ? -17.236 2.415 11.170 1.00 85.12 215 GLY A CA 1
ATOM 1669 C C . GLY A 1 215 ? -18.370 2.085 10.183 1.00 85.12 215 GLY A C 1
ATOM 1670 O O . GLY A 1 215 ? -19.218 1.247 10.475 1.00 85.12 215 GLY A O 1
ATOM 1671 N N . ARG A 1 216 ? -18.393 2.703 8.992 1.00 88.81 216 ARG A N 1
ATOM 1672 C CA . ARG A 1 216 ? -19.356 2.392 7.916 1.00 88.81 216 ARG A CA 1
ATOM 1673 C C . ARG A 1 216 ? -18.937 1.216 7.024 1.00 88.81 216 ARG A C 1
ATOM 1675 O O . ARG A 1 216 ? -19.740 0.784 6.203 1.00 88.81 216 ARG A O 1
ATOM 1682 N N . ARG A 1 217 ? -17.702 0.722 7.150 1.00 86.00 217 ARG A N 1
ATOM 1683 C CA . ARG A 1 217 ? -17.102 -0.309 6.278 1.00 86.00 217 ARG A CA 1
ATOM 1684 C C . ARG A 1 217 ? -17.270 -1.735 6.811 1.00 86.00 217 ARG A C 1
ATOM 1686 O O . ARG A 1 217 ? -16.922 -2.685 6.118 1.00 86.00 217 ARG A O 1
ATOM 1693 N N . GLY A 1 218 ? -17.845 -1.895 8.003 1.00 82.31 218 GLY A N 1
ATOM 1694 C CA . GLY A 1 218 ? -18.091 -3.204 8.608 1.00 82.31 218 GLY A CA 1
ATOM 1695 C C . GLY A 1 218 ? -16.817 -3.872 9.131 1.00 82.31 218 GLY A C 1
ATOM 1696 O O . GLY A 1 218 ? -15.806 -3.216 9.367 1.00 82.31 218 GLY A O 1
ATOM 1697 N N . SER A 1 219 ? -16.868 -5.191 9.326 1.00 79.75 219 SER A N 1
ATOM 1698 C CA . SER A 1 219 ? -15.836 -5.965 10.045 1.00 79.75 219 SER A CA 1
ATOM 1699 C C . SER A 1 219 ? -14.471 -6.018 9.364 1.00 79.75 219 SER A C 1
ATOM 1701 O O . SER A 1 219 ? -13.474 -6.352 9.996 1.00 79.75 219 SER A O 1
ATOM 1703 N N . ALA A 1 220 ? -14.388 -5.638 8.089 1.00 78.62 220 ALA A N 1
ATOM 1704 C CA . ALA A 1 220 ? -13.141 -5.632 7.334 1.00 78.62 220 ALA A CA 1
ATOM 1705 C C . ALA A 1 220 ? -12.148 -4.533 7.761 1.00 78.62 220 ALA A C 1
ATOM 1707 O O . ALA A 1 220 ? -11.052 -4.487 7.206 1.00 78.62 220 ALA A O 1
ATOM 1708 N N . VAL A 1 221 ? -12.504 -3.641 8.696 1.00 84.56 221 VAL A N 1
ATOM 1709 C CA . VAL A 1 221 ? -11.638 -2.541 9.172 1.00 84.56 221 VAL A CA 1
ATOM 1710 C C . VAL A 1 221 ? -11.497 -2.479 10.699 1.00 84.56 221 VAL A C 1
ATOM 1712 O O . VAL A 1 221 ? -11.087 -1.454 11.241 1.00 84.56 221 VAL A O 1
ATOM 1715 N N . THR A 1 222 ? -11.852 -3.556 11.405 1.00 84.56 222 THR A N 1
ATOM 1716 C CA . THR A 1 222 ? -11.796 -3.628 12.875 1.00 84.56 222 THR A CA 1
ATOM 1717 C C . THR A 1 222 ? -10.392 -3.361 13.428 1.00 84.56 222 THR A C 1
ATOM 1719 O O . THR A 1 222 ? -10.238 -2.622 14.389 1.00 84.56 222 THR A O 1
ATOM 1722 N N . ASP A 1 223 ? -9.353 -3.891 12.794 1.00 85.44 223 ASP A N 1
ATOM 1723 C CA . ASP A 1 223 ? -7.946 -3.619 13.121 1.00 85.44 223 ASP A CA 1
ATOM 1724 C C . ASP A 1 223 ? -7.548 -2.143 12.932 1.00 85.44 223 ASP A C 1
ATOM 1726 O O . ASP A 1 223 ? -6.838 -1.596 13.770 1.00 85.44 223 ASP A O 1
ATOM 1730 N N . LEU A 1 224 ? -8.027 -1.467 11.880 1.00 87.81 224 LEU A N 1
ATOM 1731 C CA . LEU A 1 224 ? -7.776 -0.036 11.678 1.00 87.81 224 LEU A CA 1
ATOM 1732 C C . LEU A 1 224 ? -8.449 0.792 12.775 1.00 87.81 224 LEU A C 1
ATOM 1734 O O . LEU A 1 224 ? -7.838 1.712 13.309 1.00 87.81 224 LEU A O 1
ATOM 1738 N N . LEU A 1 225 ? -9.683 0.443 13.147 1.00 88.00 225 LEU A N 1
ATOM 1739 C CA . LEU A 1 225 ? -10.379 1.075 14.269 1.00 88.00 225 LEU A CA 1
ATOM 1740 C C . LEU A 1 225 ? -9.660 0.830 15.603 1.00 88.00 225 LEU A C 1
ATOM 1742 O O . LEU A 1 225 ? -9.582 1.740 16.427 1.00 88.00 225 LEU A O 1
ATOM 1746 N N . TRP A 1 226 ? -9.096 -0.362 15.804 1.00 86.50 226 TRP A N 1
ATOM 1747 C CA . TRP A 1 226 ? -8.287 -0.659 16.982 1.00 86.50 226 TRP A CA 1
ATOM 1748 C C . TRP A 1 226 ? -6.971 0.118 17.012 1.00 86.50 226 TRP A C 1
ATOM 1750 O O . TRP A 1 226 ? -6.598 0.619 18.071 1.00 86.50 226 TRP A O 1
ATOM 1760 N N . ASN A 1 227 ? -6.304 0.295 15.871 1.00 85.44 227 ASN A N 1
ATOM 1761 C CA . ASN A 1 227 ? -5.125 1.158 15.773 1.00 85.44 227 ASN A CA 1
ATOM 1762 C C . ASN A 1 227 ? -5.475 2.622 16.094 1.00 85.44 227 ASN A C 1
ATOM 1764 O O . ASN A 1 227 ? -4.761 3.264 16.859 1.00 85.44 227 ASN A O 1
ATOM 1768 N N . GLU A 1 228 ? -6.608 3.133 15.600 1.00 86.94 228 GLU A N 1
ATOM 1769 C CA . GLU A 1 228 ? -7.093 4.478 15.947 1.00 86.94 228 GLU A CA 1
ATOM 1770 C C . GLU A 1 228 ? -7.373 4.629 17.448 1.00 86.94 228 GLU A C 1
ATOM 1772 O O . GLU A 1 228 ? -6.983 5.629 18.055 1.00 86.94 228 GLU A O 1
ATOM 1777 N N . ALA A 1 229 ? -8.014 3.633 18.067 1.00 85.50 229 ALA A N 1
ATOM 1778 C CA . ALA A 1 229 ? -8.226 3.615 19.510 1.00 85.50 229 ALA A CA 1
ATOM 1779 C C . ALA A 1 229 ? -6.886 3.583 20.264 1.00 85.50 229 ALA A C 1
ATOM 1781 O O . ALA A 1 229 ? -6.693 4.329 21.219 1.00 85.50 229 ALA A O 1
ATOM 1782 N N . HIS A 1 230 ? -5.928 2.771 19.823 1.00 83.06 230 HIS A N 1
ATOM 1783 C CA . HIS A 1 230 ? -4.612 2.684 20.449 1.00 83.06 230 HIS A CA 1
ATOM 1784 C C . HIS A 1 230 ? -3.853 4.018 20.429 1.00 83.06 230 HIS A C 1
ATOM 1786 O O . HIS A 1 230 ? -3.364 4.469 21.467 1.00 83.06 230 HIS A O 1
ATOM 1792 N N . GLU A 1 231 ? -3.793 4.674 19.272 1.00 81.25 231 GLU A N 1
ATOM 1793 C CA . GLU A 1 231 ? -3.082 5.944 19.127 1.00 81.25 231 GLU A CA 1
ATOM 1794 C C . GLU A 1 231 ? -3.778 7.076 19.893 1.00 81.25 231 GLU A C 1
ATOM 1796 O O . GLU A 1 231 ? -3.120 7.845 20.596 1.00 81.25 231 GLU A O 1
ATOM 1801 N N . ALA A 1 232 ? -5.115 7.128 19.872 1.00 83.69 232 ALA A N 1
ATOM 1802 C CA . ALA A 1 232 ? -5.873 8.081 20.681 1.00 83.69 232 ALA A CA 1
ATOM 1803 C C . ALA A 1 232 ? -5.665 7.862 22.191 1.00 83.69 232 ALA A C 1
ATOM 1805 O O . ALA A 1 232 ? -5.527 8.821 22.952 1.00 83.69 232 ALA A O 1
ATOM 1806 N N . SER A 1 233 ? -5.607 6.601 22.626 1.00 79.25 233 SER A N 1
ATOM 1807 C CA . SER A 1 233 ? -5.326 6.208 24.008 1.00 79.25 233 SER A CA 1
ATOM 1808 C C . SER A 1 233 ? -3.939 6.681 24.460 1.00 79.25 233 SER A C 1
ATOM 1810 O O . SER A 1 233 ? -3.835 7.376 25.474 1.00 79.25 233 SER A O 1
ATOM 1812 N N . LYS A 1 234 ? -2.888 6.396 23.676 1.00 77.81 234 LYS A N 1
ATOM 1813 C CA . LYS A 1 234 ? -1.510 6.862 23.927 1.00 77.81 234 LYS A CA 1
ATOM 1814 C C . LYS A 1 234 ? -1.408 8.384 24.001 1.00 77.81 234 LYS A C 1
ATOM 1816 O O . LYS A 1 234 ? -0.697 8.910 24.856 1.00 77.81 234 LYS A O 1
ATOM 1821 N N . ALA A 1 235 ? -2.109 9.085 23.112 1.00 79.62 235 ALA A N 1
ATOM 1822 C CA . ALA A 1 235 ? -2.114 10.543 23.057 1.00 79.62 235 ALA A CA 1
ATOM 1823 C C . ALA A 1 235 ? -2.965 11.193 24.169 1.00 79.62 235 ALA A C 1
ATOM 1825 O O . ALA A 1 235 ? -2.875 12.402 24.391 1.00 79.62 235 ALA A O 1
ATOM 1826 N N . GLY A 1 236 ? -3.780 10.415 24.891 1.00 76.19 236 GLY A N 1
ATOM 1827 C CA . GLY A 1 236 ? -4.732 10.932 25.875 1.00 76.19 236 GLY A CA 1
ATOM 1828 C C . GLY A 1 236 ? -5.929 11.661 25.245 1.00 76.19 236 GLY A C 1
ATOM 1829 O O . GLY A 1 236 ? -6.575 12.481 25.898 1.00 76.19 236 GLY A O 1
ATOM 1830 N N . GLU A 1 237 ? -6.234 11.383 23.978 1.00 84.81 237 GLU A N 1
ATOM 1831 C CA . GLU A 1 237 ? -7.303 12.011 23.197 1.00 84.81 237 GLU A CA 1
ATOM 1832 C C . GLU A 1 237 ? -8.650 11.314 23.453 1.00 84.81 237 GLU A C 1
ATOM 1834 O O . GLU A 1 237 ? -9.128 10.510 22.649 1.00 84.81 237 GLU A O 1
ATOM 1839 N N . ARG A 1 238 ? -9.289 11.627 24.589 1.00 82.69 238 ARG A N 1
ATOM 1840 C CA . ARG A 1 238 ? -10.530 10.967 25.050 1.00 82.69 238 ARG A CA 1
ATOM 1841 C C . ARG A 1 238 ? -11.648 10.921 24.002 1.00 82.69 238 ARG A C 1
ATOM 1843 O O . ARG A 1 238 ? -12.281 9.881 23.844 1.00 82.69 238 ARG A O 1
ATOM 1850 N N . GLU A 1 239 ? -11.910 12.025 23.304 1.00 87.06 239 GLU A N 1
ATOM 1851 C CA . GLU A 1 239 ? -12.996 12.099 22.312 1.00 87.06 239 GLU A CA 1
ATOM 1852 C C . GLU A 1 239 ? -12.736 11.186 21.109 1.00 87.06 239 GLU A C 1
ATOM 1854 O O . GLU A 1 239 ? -13.626 10.449 20.684 1.00 87.06 239 GLU A O 1
ATOM 1859 N N . ARG A 1 240 ? -11.498 11.184 20.596 1.00 86.94 240 ARG A N 1
ATOM 1860 C CA . ARG A 1 240 ? -11.089 10.319 19.484 1.00 86.94 240 ARG A CA 1
ATOM 1861 C C . ARG A 1 240 ? -11.109 8.848 19.892 1.00 86.94 240 ARG A C 1
ATOM 1863 O O . ARG A 1 240 ? -11.607 8.024 19.129 1.00 86.94 240 ARG A O 1
ATOM 1870 N N . PHE A 1 241 ? -10.645 8.536 21.104 1.00 87.06 241 PHE A N 1
ATOM 1871 C CA . PHE A 1 241 ? -10.715 7.189 21.667 1.00 87.06 241 PHE A CA 1
ATOM 1872 C C . PHE A 1 241 ? -12.166 6.705 21.758 1.00 87.06 241 PHE A C 1
ATOM 1874 O O . PHE A 1 241 ? -12.503 5.660 21.209 1.00 87.06 241 PHE A O 1
ATOM 1881 N N . SER A 1 242 ? -13.048 7.503 22.367 1.00 88.38 242 SER A N 1
ATOM 1882 C CA . SER A 1 242 ? -14.475 7.184 22.497 1.00 88.38 242 SER A CA 1
ATOM 1883 C C . SER A 1 242 ? -15.144 6.963 21.135 1.00 88.38 242 SER A C 1
ATOM 1885 O O . SER A 1 242 ? -15.831 5.962 20.931 1.00 88.38 242 SER A O 1
ATOM 1887 N N . ALA A 1 243 ? -14.865 7.832 20.155 1.00 91.25 243 ALA A N 1
ATOM 1888 C CA . ALA A 1 243 ? -15.374 7.671 18.798 1.00 91.25 243 ALA A CA 1
ATOM 1889 C C . ALA A 1 243 ? -14.911 6.353 18.154 1.00 91.25 243 ALA A C 1
ATOM 1891 O O . ALA A 1 243 ? -15.701 5.710 17.458 1.00 91.25 243 ALA A O 1
ATOM 1892 N N . ALA A 1 244 ? -13.651 5.949 18.367 1.00 89.81 244 ALA A N 1
ATOM 1893 C CA . ALA A 1 244 ? -13.100 4.701 17.840 1.00 89.81 244 ALA A CA 1
ATOM 1894 C C . ALA A 1 244 ? -13.770 3.474 18.472 1.00 89.81 244 ALA A C 1
ATOM 1896 O O . ALA A 1 244 ? -14.193 2.578 17.741 1.00 89.81 244 ALA A O 1
ATOM 1897 N N . ILE A 1 245 ? -13.974 3.480 19.795 1.00 89.38 245 ILE A N 1
ATOM 1898 C CA . ILE A 1 245 ? -14.726 2.442 20.520 1.00 89.38 245 ILE A CA 1
ATOM 1899 C C . ILE A 1 245 ? -16.170 2.336 20.010 1.00 89.38 245 ILE A C 1
ATOM 1901 O O . ILE A 1 245 ? -16.657 1.241 19.728 1.00 89.38 245 ILE A O 1
ATOM 1905 N N . ASP A 1 246 ? -16.858 3.459 19.811 1.00 90.62 246 ASP A N 1
ATOM 1906 C CA . ASP A 1 246 ? -18.198 3.455 19.218 1.00 90.62 246 ASP A CA 1
ATOM 1907 C C . ASP A 1 246 ? -18.197 2.958 17.765 1.00 90.62 246 ASP A C 1
ATOM 1909 O O . ASP A 1 246 ? -19.158 2.325 17.322 1.00 90.62 246 ASP A O 1
ATOM 1913 N N . GLY A 1 247 ? -17.133 3.238 17.009 1.00 89.62 247 GLY A N 1
ATOM 1914 C CA . GLY A 1 247 ? -16.905 2.686 15.676 1.00 89.62 247 GLY A CA 1
ATOM 1915 C C . GLY A 1 247 ? -16.781 1.163 15.699 1.00 89.62 247 GLY A C 1
ATOM 1916 O O . GLY A 1 247 ? -17.466 0.493 14.926 1.00 89.62 247 GLY A O 1
ATOM 1917 N N . LEU A 1 248 ? -15.975 0.624 16.618 1.00 86.38 248 LEU A N 1
ATOM 1918 C CA . LEU A 1 248 ? -15.806 -0.817 16.834 1.00 86.38 248 LEU A CA 1
ATOM 1919 C C . LEU A 1 248 ? -17.139 -1.483 17.162 1.00 86.38 248 LEU A C 1
ATOM 1921 O O . LEU A 1 248 ? -17.517 -2.433 16.491 1.00 86.38 248 LEU A O 1
ATOM 1925 N N . LEU A 1 249 ? -17.914 -0.919 18.089 1.00 85.56 249 LEU A N 1
ATOM 1926 C CA . LEU A 1 249 ? -19.218 -1.466 18.479 1.00 85.56 249 LEU A CA 1
ATOM 1927 C C . LEU A 1 249 ? -20.296 -1.354 17.391 1.00 85.56 249 LEU A C 1
ATOM 1929 O O . LEU A 1 249 ? -21.287 -2.082 17.421 1.00 85.56 249 LEU A O 1
ATOM 1933 N N . LYS A 1 250 ? -20.148 -0.450 16.419 1.00 88.25 250 LYS A N 1
ATOM 1934 C CA . LYS A 1 250 ? -21.020 -0.430 15.231 1.00 88.25 250 LYS A CA 1
ATOM 1935 C C . LYS A 1 250 ? -20.679 -1.553 14.261 1.00 88.25 250 LYS A C 1
ATOM 1937 O O . LYS A 1 250 ? -21.572 -2.078 13.601 1.00 88.25 250 LYS A O 1
ATOM 1942 N N . VAL A 1 251 ? -19.394 -1.871 14.154 1.00 83.88 251 VAL A N 1
ATOM 1943 C CA . VAL A 1 251 ? -18.858 -2.890 13.254 1.00 83.88 251 VAL A CA 1
ATOM 1944 C C . VAL A 1 251 ? -19.077 -4.296 13.815 1.00 83.88 251 VAL A C 1
ATOM 1946 O O . VAL A 1 251 ? -19.553 -5.178 13.102 1.00 83.88 251 VAL A O 1
ATOM 1949 N N . ASP A 1 252 ? -18.769 -4.477 15.092 1.00 79.94 252 ASP A N 1
ATOM 1950 C CA . ASP A 1 252 ? -19.021 -5.666 15.887 1.00 79.94 252 ASP A CA 1
ATOM 1951 C C . ASP A 1 252 ? -19.614 -5.219 17.230 1.00 79.94 252 ASP A C 1
ATOM 1953 O O . ASP A 1 252 ? -18.907 -4.849 18.164 1.00 79.94 252 ASP A O 1
ATOM 1957 N N . GLY A 1 253 ? -20.947 -5.248 17.344 1.00 75.81 253 GLY A N 1
ATOM 1958 C CA . GLY A 1 253 ? -21.654 -4.902 18.592 1.00 75.81 253 GLY A CA 1
ATOM 1959 C C . GLY A 1 253 ? -21.369 -5.860 19.745 1.00 75.81 253 GLY A C 1
ATOM 1960 O O . GLY A 1 253 ? -21.793 -5.639 20.880 1.00 75.81 253 GLY A O 1
ATOM 1961 N N . LEU A 1 254 ? -20.651 -6.930 19.437 1.00 71.75 254 LEU A N 1
ATOM 1962 C CA . LEU A 1 254 ? -20.121 -7.900 20.347 1.00 71.75 254 LEU A CA 1
ATOM 1963 C C . LEU A 1 254 ? -18.578 -7.793 20.348 1.00 71.75 254 LEU A C 1
ATOM 1965 O O . LEU A 1 254 ? -17.900 -8.760 20.650 1.00 71.75 254 LEU A O 1
ATOM 1969 N N . ASP A 1 255 ? -17.949 -6.653 20.105 1.00 74.44 255 ASP A N 1
ATOM 1970 C CA . ASP A 1 255 ? -16.530 -6.532 20.448 1.00 74.44 255 ASP A CA 1
ATOM 1971 C C . ASP A 1 255 ? -16.405 -6.414 21.979 1.00 74.44 255 ASP A C 1
ATOM 1973 O O . ASP A 1 255 ? -16.916 -5.484 22.605 1.00 74.44 255 ASP A O 1
ATOM 1977 N N . GLY A 1 256 ? -15.813 -7.429 22.611 1.00 68.50 256 GLY A N 1
ATOM 1978 C CA . GLY A 1 256 ? -15.751 -7.507 24.065 1.00 68.50 256 GLY A CA 1
ATOM 1979 C C . GLY A 1 256 ? -14.863 -6.423 24.681 1.00 68.50 256 GLY A C 1
ATOM 1980 O O . GLY A 1 256 ? -15.251 -5.816 25.681 1.00 68.50 256 GLY A O 1
ATOM 1981 N N . ASP A 1 257 ? -13.712 -6.156 24.072 1.00 73.69 257 ASP A N 1
ATOM 1982 C CA . ASP A 1 257 ? -12.751 -5.184 24.587 1.00 73.69 257 ASP A CA 1
ATOM 1983 C C . ASP A 1 257 ? -13.291 -3.761 24.375 1.00 73.69 257 ASP A C 1
ATOM 1985 O O . ASP A 1 257 ? -13.187 -2.910 25.259 1.00 73.69 257 ASP A O 1
ATOM 1989 N N . ALA A 1 258 ? -13.998 -3.519 23.266 1.00 78.25 258 ALA A N 1
ATOM 1990 C CA . ALA A 1 258 ? -14.702 -2.261 23.044 1.00 78.25 258 ALA A CA 1
ATOM 1991 C C . ALA A 1 258 ? -15.866 -2.057 24.038 1.00 78.25 258 ALA A C 1
ATOM 1993 O O . ALA A 1 258 ? -16.068 -0.947 24.539 1.00 78.25 258 ALA A O 1
ATOM 1994 N N . LEU A 1 259 ? -16.619 -3.113 24.382 1.00 72.94 259 LEU A N 1
ATOM 1995 C CA . LEU A 1 259 ? -17.656 -3.049 25.425 1.00 72.94 259 LEU A CA 1
ATOM 1996 C C . LEU A 1 259 ? -17.047 -2.721 26.794 1.00 72.94 259 LEU A C 1
ATOM 1998 O O . LEU A 1 259 ? -17.580 -1.870 27.508 1.00 72.94 259 LEU A O 1
ATOM 2002 N N . ALA A 1 260 ? -15.928 -3.357 27.147 1.00 70.19 260 ALA A N 1
ATOM 2003 C CA . ALA A 1 260 ? -15.193 -3.087 28.380 1.00 70.19 260 ALA A CA 1
ATOM 2004 C C . ALA A 1 260 ? -14.723 -1.623 28.438 1.00 70.19 260 ALA A C 1
ATOM 2006 O O . ALA A 1 260 ? -15.032 -0.915 29.402 1.00 70.19 260 ALA A O 1
ATOM 2007 N N . ALA A 1 261 ? -14.087 -1.132 27.370 1.00 75.50 261 ALA A N 1
ATOM 2008 C CA . ALA A 1 261 ? -13.668 0.262 27.254 1.00 75.50 261 ALA A CA 1
ATOM 2009 C C . ALA A 1 261 ? -14.847 1.237 27.398 1.00 75.50 261 ALA A C 1
ATOM 2011 O O . ALA A 1 261 ? -14.735 2.242 28.099 1.00 75.50 261 ALA A O 1
ATOM 2012 N N . LYS A 1 262 ? -16.013 0.925 26.816 1.00 77.50 262 LYS A N 1
ATOM 2013 C CA . LYS A 1 262 ? -17.222 1.756 26.931 1.00 77.50 262 LYS A CA 1
ATOM 2014 C C . LYS A 1 262 ? -17.753 1.851 28.361 1.00 77.50 262 LYS A C 1
ATOM 2016 O O . LYS A 1 262 ? -18.185 2.9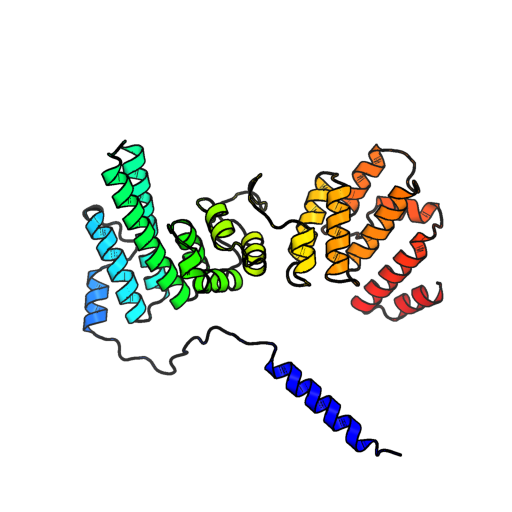25 28.778 1.00 77.50 262 LYS A O 1
ATOM 2021 N N . VAL A 1 263 ? -17.703 0.761 29.128 1.00 71.19 263 VAL A N 1
ATOM 2022 C CA . VAL A 1 263 ? -18.083 0.777 30.552 1.00 71.19 263 VAL A CA 1
ATOM 2023 C C . VAL A 1 263 ? -17.153 1.686 31.344 1.00 71.19 263 VAL A C 1
ATOM 2025 O O . VAL A 1 263 ? -17.625 2.502 32.137 1.00 71.19 263 VAL A O 1
ATOM 2028 N N . VAL A 1 264 ? -15.847 1.573 31.102 1.00 70.19 264 VAL A N 1
ATOM 2029 C CA . VAL A 1 264 ? -14.835 2.377 31.790 1.00 70.19 264 VAL A CA 1
ATOM 2030 C C . VAL A 1 264 ? -14.962 3.859 31.419 1.00 70.19 264 VAL A C 1
ATOM 2032 O O . VAL A 1 264 ? -14.959 4.709 32.307 1.00 70.19 264 VAL A O 1
ATOM 2035 N N . LEU A 1 265 ? -15.181 4.187 30.142 1.00 74.62 265 LEU A N 1
ATOM 2036 C CA . LEU A 1 265 ? -15.453 5.560 29.704 1.00 74.62 265 LEU A CA 1
ATOM 2037 C C . LEU A 1 265 ? -16.701 6.142 30.379 1.00 74.62 265 LEU A C 1
ATOM 2039 O O . LEU A 1 265 ? -16.652 7.267 30.874 1.00 74.62 265 LEU A O 1
ATOM 2043 N N . ALA A 1 266 ? -17.788 5.372 30.465 1.00 74.56 266 ALA A N 1
ATOM 2044 C CA . ALA A 1 266 ? -19.016 5.810 31.123 1.00 74.56 266 ALA A CA 1
ATOM 2045 C C . ALA A 1 266 ? -18.834 6.004 32.642 1.00 74.56 266 ALA A C 1
ATOM 2047 O O . ALA A 1 266 ? -19.412 6.925 33.214 1.00 74.56 266 ALA A O 1
ATOM 2048 N N . ALA A 1 267 ? -18.036 5.159 33.304 1.00 66.56 267 ALA A N 1
ATOM 2049 C CA . ALA A 1 267 ? -17.665 5.337 34.712 1.00 66.56 267 ALA A CA 1
ATOM 2050 C C . ALA A 1 267 ? -16.857 6.629 34.923 1.00 66.56 267 ALA A C 1
ATOM 2052 O O . ALA A 1 267 ? -17.141 7.399 35.841 1.00 66.56 267 ALA A O 1
ATOM 2053 N N . ALA A 1 268 ? -15.933 6.933 34.004 1.00 69.12 268 ALA A N 1
ATOM 2054 C CA . ALA A 1 268 ? -15.163 8.174 34.040 1.00 69.12 268 ALA A CA 1
ATOM 2055 C C . ALA A 1 268 ? -16.038 9.414 33.833 1.00 69.12 268 ALA A C 1
ATOM 2057 O O . ALA A 1 268 ? -15.781 10.451 34.431 1.00 69.12 268 ALA A O 1
ATOM 2058 N N . GLU A 1 269 ? -17.067 9.348 32.985 1.00 74.25 269 GLU A N 1
ATOM 2059 C CA . GLU A 1 269 ? -18.028 10.452 32.807 1.00 74.25 269 GLU A CA 1
ATOM 2060 C C . GLU A 1 269 ? -18.863 10.717 34.062 1.00 74.25 269 GLU A C 1
ATOM 2062 O O . GLU A 1 269 ? -19.215 11.863 34.331 1.00 74.25 269 GLU A O 1
ATOM 2067 N N . ARG A 1 270 ? -19.155 9.675 34.848 1.00 71.12 270 ARG A N 1
ATOM 2068 C CA . ARG A 1 270 ? -19.889 9.792 36.116 1.00 71.12 270 ARG A CA 1
ATOM 2069 C C . ARG A 1 270 ? -19.017 10.237 37.293 1.00 71.12 270 ARG A C 1
ATOM 2071 O O . ARG A 1 270 ? -19.561 10.494 38.362 1.00 71.12 270 ARG A O 1
ATOM 2078 N N . GLY A 1 271 ? -17.700 10.348 37.104 1.00 66.44 271 GLY A N 1
ATOM 2079 C CA . GLY A 1 271 ? -16.762 10.683 38.176 1.00 66.44 271 GLY A CA 1
ATOM 2080 C C . GLY A 1 271 ? -16.580 9.557 39.199 1.00 66.44 271 GLY A C 1
ATOM 2081 O O . GLY A 1 271 ? -16.319 9.842 40.359 1.00 66.44 271 GLY A O 1
ATOM 2082 N N . GLU A 1 272 ? -16.739 8.293 38.784 1.00 63.75 272 GLU A N 1
ATOM 2083 C CA . GLU A 1 272 ? -16.548 7.105 39.646 1.00 63.75 272 GLU A CA 1
ATOM 2084 C C . GLU A 1 272 ? -15.062 6.760 39.880 1.00 63.75 272 GLU A C 1
ATOM 2086 O O . GLU A 1 272 ? -14.735 5.823 40.602 1.00 63.75 272 GLU A O 1
ATOM 2091 N N . PHE A 1 273 ? -14.142 7.493 39.251 1.00 60.25 273 PHE A N 1
ATOM 2092 C CA . PHE A 1 273 ? -12.716 7.438 39.574 1.00 60.25 273 PHE A CA 1
ATOM 2093 C C . PHE A 1 273 ? -12.384 8.579 40.542 1.00 60.25 273 PHE A C 1
ATOM 2095 O O . PHE A 1 273 ? -13.036 9.616 40.480 1.00 60.25 273 PHE A O 1
ATOM 2102 N N . ASP A 1 274 ? -11.384 8.375 41.418 1.00 51.75 274 ASP A N 1
ATOM 2103 C CA . ASP A 1 274 ? -11.011 9.159 42.626 1.00 51.75 274 ASP A CA 1
ATOM 2104 C C . ASP A 1 274 ? -10.808 10.697 42.455 1.00 51.75 274 ASP A C 1
ATOM 2106 O O . ASP A 1 274 ? -10.263 11.357 43.339 1.00 51.75 274 ASP A O 1
ATOM 2110 N N . GLY A 1 275 ? -11.216 11.316 41.347 1.00 48.09 275 GLY A N 1
ATOM 2111 C CA . GLY A 1 275 ? -11.196 12.764 41.138 1.00 48.09 275 GLY A CA 1
ATOM 2112 C C . GLY A 1 275 ? -9.793 13.341 40.955 1.00 48.09 275 GLY A C 1
ATOM 2113 O O . GLY A 1 275 ? -9.642 14.561 40.942 1.00 48.09 275 GLY A O 1
ATOM 2114 N N . ASP A 1 276 ? -8.776 12.483 40.824 1.00 52.66 276 ASP A N 1
ATOM 2115 C CA . ASP A 1 276 ? -7.395 12.851 40.522 1.00 52.66 276 ASP A CA 1
ATOM 2116 C C . ASP A 1 276 ? -7.172 12.826 38.996 1.00 52.66 276 ASP A C 1
ATOM 2118 O O . ASP A 1 276 ? -7.014 11.746 38.411 1.00 52.66 276 ASP A O 1
ATOM 2122 N N . PRO A 1 277 ? -7.075 13.998 38.336 1.00 48.56 277 PRO A N 1
ATOM 2123 C CA . PRO A 1 277 ? -6.907 14.094 36.886 1.00 48.56 277 PRO A CA 1
ATOM 2124 C C . PRO A 1 277 ? -5.625 13.422 36.381 1.00 48.56 277 PRO A C 1
ATOM 2126 O O . PRO A 1 277 ? -5.507 13.117 35.193 1.00 48.56 277 PRO A O 1
ATOM 2129 N N . THR A 1 278 ? -4.636 13.205 37.259 1.00 53.06 278 THR A N 1
ATOM 2130 C CA . THR A 1 278 ? -3.395 12.519 36.893 1.00 53.06 278 THR A CA 1
ATOM 2131 C C . THR A 1 278 ? -3.584 11.009 36.775 1.00 53.06 278 THR A C 1
ATOM 2133 O O . THR A 1 278 ? -2.984 10.409 35.887 1.00 53.06 278 THR A O 1
ATOM 2136 N N . ARG A 1 279 ? -4.476 10.397 37.568 1.00 54.66 279 ARG A N 1
ATOM 2137 C CA . ARG A 1 279 ? -4.853 8.977 37.427 1.00 54.66 279 ARG A CA 1
ATOM 2138 C C . ARG A 1 279 ? -5.800 8.750 36.252 1.00 54.66 279 ARG A C 1
ATOM 2140 O O . ARG A 1 279 ? -5.600 7.806 35.492 1.00 54.66 279 ARG A O 1
ATOM 2147 N N . ASP A 1 280 ? -6.725 9.678 36.011 1.00 51.91 280 ASP A N 1
ATOM 2148 C CA . ASP A 1 280 ? -7.612 9.647 34.837 1.00 51.91 280 ASP A CA 1
ATOM 2149 C C . ASP A 1 280 ? -6.834 9.696 33.512 1.00 51.91 280 ASP A C 1
ATOM 2151 O O . ASP A 1 280 ? -7.221 9.075 32.522 1.00 51.91 280 ASP A O 1
ATOM 2155 N N . ARG A 1 281 ? -5.684 10.383 33.494 1.00 53.88 281 ARG A N 1
ATOM 2156 C CA . ARG A 1 281 ? -4.797 10.444 32.323 1.00 53.88 281 ARG A CA 1
ATOM 2157 C C . ARG A 1 281 ? -4.141 9.100 31.995 1.00 53.88 281 ARG A C 1
ATOM 2159 O O . ARG A 1 281 ? -3.847 8.840 30.831 1.00 53.88 281 ARG A O 1
ATOM 2166 N N . HIS A 1 282 ? -3.924 8.249 32.997 1.00 57.88 282 HIS A N 1
ATOM 2167 C CA . HIS A 1 282 ? -3.375 6.902 32.815 1.00 57.88 282 HIS A CA 1
ATOM 2168 C C . HIS A 1 282 ? -4.449 5.864 32.465 1.00 57.88 282 HIS A C 1
ATOM 2170 O O . HIS A 1 282 ? -4.128 4.835 31.879 1.00 57.88 282 HIS A O 1
ATOM 2176 N N . LEU A 1 283 ? -5.720 6.166 32.742 1.00 62.62 283 LEU A N 1
ATOM 2177 C CA . LEU A 1 283 ? -6.862 5.297 32.466 1.00 62.62 283 LEU A CA 1
ATOM 2178 C C . LEU A 1 283 ? -7.014 4.980 30.970 1.00 62.62 283 LEU A C 1
ATOM 2180 O O . LEU A 1 283 ? -7.299 3.846 30.606 1.00 62.62 283 LEU A O 1
ATOM 2184 N N . LEU A 1 284 ? -6.777 5.962 30.090 1.00 58.81 284 LEU A N 1
ATOM 2185 C CA . LEU A 1 284 ? -6.841 5.749 28.640 1.00 58.81 284 LEU A CA 1
ATOM 2186 C C . LEU A 1 284 ? -5.738 4.806 28.154 1.00 58.81 284 LEU A C 1
ATOM 2188 O O . LEU A 1 284 ? -6.034 3.887 27.394 1.00 58.81 284 LEU A O 1
ATOM 2192 N N . ALA A 1 285 ? -4.495 4.999 28.607 1.00 58.78 285 ALA A N 1
ATOM 2193 C CA . ALA A 1 285 ? -3.359 4.140 28.256 1.00 58.78 285 ALA A CA 1
ATOM 2194 C C . ALA A 1 285 ? -3.561 2.688 28.730 1.00 58.78 285 ALA A C 1
ATOM 2196 O O . ALA A 1 285 ? -3.186 1.745 28.034 1.00 58.78 285 ALA A O 1
ATOM 2197 N N . ASP A 1 286 ? -4.211 2.518 29.882 1.00 59.34 286 ASP A N 1
ATOM 2198 C CA . ASP A 1 286 ? -4.586 1.229 30.467 1.00 59.34 286 ASP A CA 1
ATOM 2199 C C . ASP A 1 286 ? -5.648 0.471 29.632 1.00 59.34 286 ASP A C 1
ATOM 2201 O O . ASP A 1 286 ? -5.626 -0.760 29.593 1.00 59.34 286 ASP A O 1
ATOM 2205 N N . LEU A 1 287 ? -6.526 1.189 28.917 1.00 57.75 287 LEU A N 1
ATOM 2206 C CA . LEU A 1 287 ? -7.558 0.650 28.008 1.00 57.75 287 LEU A CA 1
ATOM 2207 C C . LEU A 1 287 ? -7.059 0.369 26.580 1.00 57.75 287 LEU A C 1
ATOM 2209 O O . LEU A 1 287 ? -7.849 0.072 25.683 1.00 57.75 287 LEU A O 1
ATOM 2213 N N . SER A 1 288 ? -5.757 0.512 26.340 1.00 59.38 288 SER A N 1
ATOM 2214 C CA . SER A 1 288 ? -5.146 0.226 25.044 1.00 59.38 288 SER A CA 1
ATOM 2215 C C . SER A 1 288 ? -5.372 -1.243 24.628 1.00 59.38 288 SER A C 1
ATOM 2217 O O . SER A 1 288 ? -5.133 -2.133 25.443 1.00 59.38 288 SER A O 1
ATOM 2219 N N . PRO A 1 289 ? -5.715 -1.534 23.356 1.00 54.91 289 PRO A N 1
ATOM 2220 C CA . PRO A 1 289 ? -5.969 -2.899 22.864 1.00 54.91 289 PRO A CA 1
ATOM 2221 C C . PRO A 1 289 ? -4.771 -3.852 22.937 1.00 54.91 289 PRO A C 1
ATOM 2223 O O . PRO A 1 289 ? -4.933 -5.064 22.854 1.00 54.91 289 PRO A O 1
ATOM 2226 N N . TYR A 1 290 ? -3.557 -3.318 23.085 1.00 52.06 290 TYR A N 1
ATOM 2227 C CA . TYR A 1 290 ? -2.349 -4.125 23.277 1.00 52.06 290 TYR A CA 1
ATOM 2228 C C . TYR A 1 290 ? -2.045 -4.411 24.754 1.00 52.06 290 TYR A C 1
ATOM 2230 O O . TYR A 1 290 ? -1.037 -5.052 25.062 1.00 52.06 290 TYR A O 1
ATOM 2238 N N . SER A 1 291 ? -2.869 -3.924 25.685 1.00 49.47 291 SER A N 1
ATOM 2239 C CA . SER A 1 291 ? -2.739 -4.283 27.090 1.00 49.47 291 SER A CA 1
ATOM 2240 C C . SER A 1 291 ? -3.282 -5.705 27.293 1.00 49.47 291 SER A C 1
ATOM 2242 O O . SER A 1 291 ? -4.292 -6.105 26.720 1.00 49.47 291 SER A O 1
ATOM 2244 N N . ALA A 1 292 ? -2.620 -6.503 28.135 1.00 48.03 292 ALA A N 1
ATOM 2245 C CA . ALA A 1 292 ? -3.109 -7.836 28.509 1.00 48.03 292 ALA A CA 1
ATOM 2246 C C . ALA A 1 292 ? -4.393 -7.788 29.372 1.00 48.03 292 ALA A C 1
ATOM 2248 O O . ALA A 1 292 ? -4.851 -8.815 29.881 1.00 48.03 292 ALA A O 1
ATOM 2249 N N . ASP A 1 293 ? -4.940 -6.592 29.594 1.00 53.88 293 ASP A N 1
ATOM 2250 C CA . ASP A 1 293 ? -6.039 -6.307 30.497 1.00 53.88 293 ASP A CA 1
ATOM 2251 C C . ASP A 1 293 ? -7.038 -5.337 29.846 1.00 53.88 293 ASP A C 1
ATOM 2253 O O . ASP A 1 293 ? -6.903 -4.126 30.008 1.00 53.88 293 ASP A O 1
ATOM 2257 N N . PRO A 1 294 ? -8.085 -5.849 29.178 1.00 51.38 294 PRO A N 1
ATOM 2258 C CA . PRO A 1 294 ? -9.063 -5.042 28.437 1.00 51.38 294 PRO A CA 1
ATOM 2259 C C . PRO A 1 294 ? -9.793 -3.971 29.257 1.00 51.38 294 PRO A C 1
ATOM 2261 O O . PRO A 1 294 ? -10.405 -3.061 28.707 1.00 51.38 294 PRO A O 1
ATOM 2264 N N . LEU A 1 295 ? -9.770 -4.095 30.586 1.00 54.06 295 LEU A N 1
ATOM 2265 C CA . LEU A 1 295 ? -10.367 -3.137 31.512 1.00 54.06 295 LEU A CA 1
ATOM 2266 C C . LEU A 1 295 ? -9.365 -2.093 32.007 1.00 54.06 295 LEU A C 1
ATOM 2268 O O . LEU A 1 295 ? -9.781 -1.065 32.527 1.00 54.06 295 LEU A O 1
ATOM 2272 N N . GLY A 1 296 ? -8.066 -2.346 31.881 1.00 56.47 296 GLY A N 1
ATOM 2273 C CA . GLY A 1 296 ? -7.040 -1.557 32.539 1.00 56.47 296 GLY A CA 1
ATOM 2274 C C . GLY A 1 296 ? -6.887 -1.891 34.025 1.00 56.47 296 GLY A C 1
ATOM 2275 O O . GLY A 1 296 ? -7.858 -2.131 34.758 1.00 56.47 296 GLY A O 1
ATOM 2276 N N . VAL A 1 297 ? -5.644 -1.879 34.509 1.00 53.88 297 VAL A N 1
ATOM 2277 C CA . VAL A 1 297 ? -5.321 -2.262 35.893 1.00 53.88 297 VAL A CA 1
ATOM 2278 C C . VAL A 1 297 ? -5.966 -1.283 36.874 1.00 53.88 297 VAL A C 1
ATOM 2280 O O . VAL A 1 297 ? -6.479 -1.700 37.919 1.00 53.88 297 VAL A O 1
ATOM 2283 N N . GLN A 1 298 ? -6.003 0.005 36.525 1.00 54.19 298 GLN A N 1
ATOM 2284 C CA . GLN A 1 298 ? -6.595 1.036 37.372 1.00 54.19 298 GLN A CA 1
ATOM 2285 C C . GLN A 1 298 ? -8.125 0.987 37.407 1.00 54.19 298 GLN A C 1
ATOM 2287 O O . GLN A 1 298 ? -8.699 1.111 38.492 1.00 54.19 298 GLN A O 1
ATOM 2292 N N . ALA A 1 299 ? -8.800 0.708 36.285 1.00 54.09 299 ALA A N 1
ATOM 2293 C CA . ALA A 1 299 ? -10.259 0.606 36.298 1.00 54.09 299 ALA A CA 1
ATOM 2294 C C . ALA A 1 299 ? -10.724 -0.613 37.108 1.00 54.09 299 ALA A C 1
ATOM 2296 O O . ALA A 1 299 ? -11.652 -0.509 37.909 1.00 54.09 299 ALA A O 1
ATOM 2297 N N . ARG A 1 300 ? -10.021 -1.753 37.015 1.00 56.88 300 ARG A N 1
ATOM 2298 C CA . ARG A 1 300 ? -10.300 -2.917 37.878 1.00 56.88 300 ARG A CA 1
ATOM 2299 C C . ARG A 1 300 ? -10.107 -2.608 39.361 1.00 56.88 300 ARG A C 1
ATOM 2301 O O . ARG A 1 300 ? -10.882 -3.090 40.188 1.00 56.88 300 ARG A O 1
ATOM 2308 N N . ALA A 1 301 ? -9.082 -1.833 39.712 1.00 54.06 301 ALA A N 1
ATOM 2309 C CA . ALA A 1 301 ? -8.836 -1.441 41.097 1.00 54.06 301 ALA A CA 1
ATOM 2310 C C . ALA A 1 301 ? -9.951 -0.538 41.651 1.00 54.06 301 ALA A C 1
ATOM 2312 O O . ALA A 1 301 ? -10.365 -0.733 42.794 1.00 54.06 301 ALA A O 1
ATOM 2313 N N . ALA A 1 302 ? -10.471 0.386 40.840 1.00 51.72 302 ALA A N 1
ATOM 2314 C CA . ALA A 1 302 ? -11.587 1.255 41.208 1.00 51.72 302 ALA A CA 1
ATOM 2315 C C . ALA A 1 302 ? -12.912 0.480 41.328 1.00 51.72 302 ALA A C 1
ATOM 2317 O O . ALA A 1 302 ? -13.586 0.555 42.352 1.00 51.72 302 ALA A O 1
ATOM 2318 N N . MET A 1 303 ? -13.240 -0.379 40.355 1.00 52.56 303 MET A N 1
ATOM 2319 C CA . MET A 1 303 ? -14.496 -1.147 40.370 1.00 52.56 303 MET A CA 1
ATOM 2320 C C . MET A 1 303 ? -14.586 -2.146 41.532 1.00 52.56 303 MET A C 1
ATOM 2322 O O . MET A 1 303 ? -15.678 -2.438 42.016 1.00 52.56 303 MET A O 1
ATOM 2326 N N . ARG A 1 304 ? -13.444 -2.645 42.029 1.00 53.84 304 ARG A N 1
ATOM 2327 C CA . ARG A 1 304 ? -13.383 -3.487 43.238 1.00 53.84 304 ARG A CA 1
ATOM 2328 C C . ARG A 1 304 ? -13.673 -2.727 44.533 1.00 53.84 304 ARG A C 1
ATOM 2330 O O . ARG A 1 304 ? -13.996 -3.372 45.526 1.00 53.84 304 ARG A O 1
ATOM 2337 N N . ARG A 1 305 ? -13.521 -1.401 44.551 1.00 51.44 305 ARG A N 1
ATOM 2338 C CA . ARG A 1 305 ? -13.708 -0.585 45.759 1.00 51.44 305 ARG A CA 1
ATOM 2339 C C . ARG A 1 305 ? -15.149 -0.117 45.956 1.00 51.44 305 ARG A C 1
ATOM 2341 O O . ARG A 1 305 ? -15.533 0.057 47.106 1.00 51.44 305 ARG A O 1
ATOM 2348 N N . GLU A 1 306 ? -15.943 0.026 44.889 1.00 47.38 306 GLU A N 1
ATOM 2349 C CA . GLU A 1 306 ? -17.212 0.780 44.968 1.00 47.38 306 GLU A CA 1
ATOM 2350 C C . GLU A 1 306 ? -18.510 0.019 44.630 1.00 47.38 306 GLU A C 1
ATOM 2352 O O . GLU A 1 306 ? -19.582 0.606 44.725 1.00 47.38 306 GLU A O 1
ATOM 2357 N N . ALA A 1 307 ? -18.472 -1.277 44.285 1.00 51.69 307 ALA A N 1
ATOM 2358 C CA . ALA A 1 307 ? -19.682 -2.066 43.969 1.00 51.69 307 ALA A CA 1
ATOM 2359 C C . ALA A 1 307 ? -20.629 -1.375 42.947 1.00 51.69 307 ALA A C 1
ATOM 2361 O O . ALA A 1 307 ? -21.847 -1.330 43.123 1.00 51.69 307 ALA A O 1
ATOM 2362 N N . ALA A 1 308 ? -20.056 -0.804 41.882 1.00 48.50 308 ALA A N 1
ATOM 2363 C CA . ALA A 1 308 ? -20.760 0.051 40.927 1.00 48.50 308 ALA A CA 1
ATOM 2364 C C . ALA A 1 308 ? -21.673 -0.724 39.937 1.00 48.50 308 ALA A C 1
ATOM 2366 O O . ALA A 1 308 ? -21.364 -1.852 39.556 1.00 48.50 308 ALA A O 1
ATOM 2367 N N . PRO A 1 309 ? -22.747 -0.115 39.389 1.00 45.91 309 PRO A N 1
ATOM 2368 C CA . PRO A 1 309 ? -23.630 -0.728 38.377 1.00 45.91 309 PRO A CA 1
ATOM 2369 C C . PRO A 1 309 ? -22.916 -1.232 37.106 1.00 45.91 309 PRO A C 1
ATOM 2371 O O . PRO A 1 309 ? -23.410 -2.131 36.423 1.00 45.91 309 PRO A O 1
ATOM 2374 N N . GLY A 1 310 ? -21.722 -0.702 36.802 1.00 48.81 310 GLY A N 1
ATOM 2375 C CA . GLY A 1 310 ? -20.842 -1.190 35.732 1.00 48.81 310 GLY A CA 1
ATOM 2376 C C . GLY A 1 310 ? -20.389 -2.649 35.899 1.00 48.81 310 GLY A C 1
ATOM 2377 O O . GLY A 1 310 ? -19.980 -3.274 34.921 1.00 48.81 310 GLY A O 1
ATOM 2378 N N . CYS A 1 311 ? -20.527 -3.232 37.096 1.00 52.03 311 CYS A N 1
ATOM 2379 C CA . CYS A 1 311 ? -20.243 -4.640 37.375 1.00 52.03 311 CYS A CA 1
ATOM 2380 C C . CYS A 1 311 ? -21.076 -5.612 36.519 1.00 52.03 311 CYS A C 1
ATOM 2382 O O . CYS A 1 311 ? -20.575 -6.681 36.185 1.00 52.03 311 CYS A O 1
ATOM 2384 N N . LEU A 1 312 ? -22.296 -5.243 36.106 1.00 52.31 312 LEU A N 1
ATOM 2385 C CA . LEU A 1 312 ? -23.157 -6.088 35.265 1.00 52.31 312 LEU A CA 1
ATOM 2386 C C . LEU A 1 312 ? -22.612 -6.225 33.834 1.00 52.31 312 LEU A C 1
ATOM 2388 O O . LEU A 1 312 ? -22.506 -7.330 33.308 1.00 52.31 312 LEU A O 1
ATOM 2392 N N . ALA A 1 313 ? -22.217 -5.114 33.209 1.00 48.88 313 ALA A N 1
ATOM 2393 C CA . ALA A 1 313 ? -21.624 -5.131 31.873 1.00 48.88 313 ALA A CA 1
ATOM 2394 C C . ALA A 1 313 ? -20.247 -5.828 31.868 1.00 48.88 313 ALA A C 1
ATOM 2396 O O . ALA A 1 313 ? -19.941 -6.578 30.941 1.00 48.88 313 ALA A O 1
ATOM 2397 N N . LEU A 1 314 ? -19.462 -5.672 32.944 1.00 53.22 314 LEU A N 1
ATOM 2398 C CA . LEU A 1 314 ? -18.219 -6.423 33.160 1.00 53.22 314 LEU A CA 1
ATOM 2399 C C . LEU A 1 314 ? -18.447 -7.922 33.333 1.00 53.22 314 LEU A C 1
ATOM 2401 O O . LEU A 1 314 ? -17.699 -8.726 32.786 1.00 53.22 314 LEU A O 1
ATOM 2405 N N . ALA A 1 315 ? -19.454 -8.309 34.105 1.00 57.88 315 ALA A N 1
ATOM 2406 C CA . ALA A 1 315 ? -19.798 -9.706 34.313 1.00 57.88 315 ALA A CA 1
ATOM 2407 C C . ALA A 1 315 ? -20.307 -10.350 33.013 1.00 57.88 315 ALA A C 1
ATOM 2409 O O . ALA A 1 315 ? -19.931 -11.478 32.708 1.00 57.88 315 ALA A O 1
ATOM 2410 N N . LEU A 1 316 ? -21.055 -9.613 32.184 1.00 52.38 316 LEU A N 1
ATOM 2411 C CA . LEU A 1 316 ? -21.437 -10.051 30.837 1.00 52.38 316 LEU A CA 1
ATOM 2412 C C . LEU A 1 316 ? -20.219 -10.204 29.904 1.00 52.38 316 LEU A C 1
ATOM 2414 O O . LEU A 1 316 ? -20.138 -11.192 29.172 1.00 52.38 316 LEU A O 1
ATOM 2418 N N . PHE A 1 317 ? -19.246 -9.286 29.957 1.00 55.84 317 PHE A N 1
ATOM 2419 C CA . PHE A 1 317 ? -17.982 -9.406 29.217 1.00 55.84 317 PHE A CA 1
ATOM 2420 C C . PHE A 1 317 ? -17.152 -10.612 29.683 1.00 55.84 317 PHE A C 1
ATOM 2422 O O . PHE A 1 317 ? -16.752 -11.434 28.859 1.00 55.84 317 PHE A O 1
ATOM 2429 N N . HIS A 1 318 ? -16.947 -10.776 30.993 1.00 58.06 318 HIS A N 1
ATOM 2430 C CA . HIS A 1 318 ? -16.221 -11.912 31.565 1.00 58.06 318 HIS A CA 1
ATOM 2431 C C . HIS A 1 318 ? -16.890 -13.245 31.240 1.00 58.06 318 HIS A C 1
ATOM 2433 O O . HIS A 1 318 ? -16.208 -14.175 30.808 1.00 58.06 318 HIS A O 1
ATOM 2439 N N . ALA A 1 319 ? -18.215 -13.331 31.378 1.00 55.19 319 ALA A N 1
ATOM 2440 C CA . ALA A 1 319 ? -18.969 -14.512 30.984 1.00 55.19 319 ALA A CA 1
ATOM 2441 C C . ALA A 1 319 ? -18.740 -14.839 29.505 1.00 55.19 319 ALA A C 1
ATOM 2443 O O . ALA A 1 319 ? -18.519 -15.992 29.153 1.00 55.19 319 ALA A O 1
ATOM 2444 N N . ARG A 1 320 ? -18.711 -13.832 28.632 1.00 56.25 320 ARG A N 1
ATOM 2445 C CA . ARG A 1 320 ? -18.466 -14.044 27.208 1.00 56.25 320 ARG A CA 1
ATOM 2446 C C . ARG A 1 320 ? -17.026 -14.422 26.869 1.00 56.25 320 ARG A C 1
ATOM 2448 O O . ARG A 1 320 ? -16.826 -15.283 26.016 1.00 56.25 320 ARG A O 1
ATOM 2455 N N . ARG A 1 321 ? -16.032 -13.834 27.536 1.00 59.31 321 ARG A N 1
ATOM 2456 C CA . ARG A 1 321 ? -14.626 -14.222 27.369 1.00 59.31 321 ARG A CA 1
ATOM 2457 C C . ARG A 1 321 ? -14.421 -15.681 27.767 1.00 59.31 321 ARG A C 1
ATOM 2459 O O . ARG A 1 321 ? -13.837 -16.442 27.009 1.00 59.31 321 ARG A O 1
ATOM 2466 N N . LEU A 1 322 ? -15.011 -16.086 28.891 1.00 56.97 322 LEU A N 1
ATOM 2467 C CA . LEU A 1 322 ? -15.023 -17.475 29.341 1.00 56.97 322 LEU A CA 1
ATOM 2468 C C . LEU A 1 322 ? -15.740 -18.392 28.341 1.00 56.97 322 LEU A C 1
ATOM 2470 O O . LEU A 1 322 ? -15.250 -19.481 28.079 1.00 56.97 322 LEU A O 1
ATOM 2474 N N . LEU A 1 323 ? -16.843 -17.963 27.718 1.00 52.69 323 LEU A N 1
ATOM 2475 C CA . LEU A 1 323 ? -17.491 -18.738 26.648 1.00 52.69 323 LEU A CA 1
ATOM 2476 C C . LEU A 1 323 ? -16.595 -18.902 25.408 1.00 52.69 323 LEU A C 1
ATOM 2478 O O . LEU A 1 323 ? -16.544 -19.994 24.847 1.00 52.69 323 LEU A O 1
ATOM 2482 N N . ASN A 1 324 ? -15.870 -17.856 25.002 1.00 52.56 324 ASN A N 1
ATOM 2483 C CA . ASN A 1 324 ? -14.945 -17.903 23.864 1.00 52.56 324 ASN A CA 1
ATOM 2484 C C . ASN A 1 324 ? -13.687 -18.743 24.158 1.00 52.56 324 ASN A C 1
ATOM 2486 O O . ASN A 1 324 ? -13.178 -19.418 23.268 1.00 52.56 324 ASN A O 1
ATOM 2490 N N . GLU A 1 325 ? -13.205 -18.728 25.403 1.00 59.69 325 GLU A N 1
ATOM 2491 C CA . GLU A 1 325 ? -12.038 -19.488 25.879 1.00 59.69 325 GLU A CA 1
ATOM 2492 C C . GLU A 1 325 ? -12.398 -20.928 26.321 1.00 59.69 325 GLU A C 1
ATOM 2494 O O . GLU A 1 325 ? -11.521 -21.690 26.725 1.00 59.69 325 GLU A O 1
ATOM 2499 N N . GLY A 1 326 ? -13.674 -21.336 26.236 1.00 48.91 326 GLY A N 1
ATOM 2500 C CA . GLY A 1 326 ? -14.143 -22.693 26.565 1.00 48.91 326 GLY A CA 1
ATOM 2501 C C . GLY A 1 326 ? -14.462 -22.956 28.048 1.00 48.91 326 GLY A C 1
ATOM 2502 O O . GLY A 1 326 ? -14.769 -24.086 28.428 1.00 48.91 326 GLY A O 1
ATOM 2503 N N . GLY A 1 327 ? -14.448 -21.929 28.896 1.00 55.50 327 GLY A N 1
ATOM 2504 C CA . GLY A 1 327 ? -14.818 -21.940 30.317 1.00 55.50 327 GLY A CA 1
ATOM 2505 C C . GLY A 1 327 ? -16.330 -21.845 30.576 1.00 55.50 327 GLY A C 1
ATOM 2506 O O . GLY A 1 327 ? -16.800 -20.952 31.279 1.00 55.50 327 GLY A O 1
ATOM 2507 N N . PHE A 1 328 ? -17.123 -22.766 30.020 1.00 47.94 328 PHE A N 1
ATOM 2508 C CA . PHE A 1 328 ? -18.597 -22.732 30.090 1.00 47.94 328 PHE A CA 1
ATOM 2509 C C . PHE A 1 328 ? -19.185 -22.784 31.518 1.00 47.94 328 PHE A C 1
ATOM 2511 O O . PHE A 1 328 ? -20.282 -22.271 31.747 1.00 47.94 328 PHE A O 1
ATOM 2518 N N . GLY A 1 329 ? -18.487 -23.405 32.478 1.00 48.72 329 GLY A N 1
ATOM 2519 C CA . GLY A 1 329 ? -18.947 -23.535 33.868 1.00 48.72 329 GLY A CA 1
ATOM 2520 C C . GLY A 1 329 ? -18.922 -22.213 34.635 1.00 48.72 329 GLY A C 1
ATOM 2521 O O . GLY A 1 329 ? -19.920 -21.836 35.252 1.00 48.72 329 GLY A O 1
ATOM 2522 N N . ASP A 1 330 ? -17.821 -21.476 34.512 1.00 53.00 330 ASP A N 1
ATOM 2523 C CA . ASP A 1 330 ? -17.610 -20.202 35.203 1.00 53.00 330 ASP A CA 1
ATOM 2524 C C . ASP A 1 330 ? -18.433 -19.084 34.555 1.00 53.00 330 ASP A C 1
ATOM 2526 O O . ASP A 1 330 ? -19.040 -18.271 35.249 1.00 53.00 330 ASP A O 1
ATOM 2530 N N . ALA A 1 331 ? -18.573 -19.104 33.223 1.00 44.12 331 ALA A N 1
ATOM 2531 C CA . ALA A 1 331 ? -19.456 -18.185 32.508 1.00 44.12 331 ALA A CA 1
ATOM 2532 C C . ALA A 1 331 ? -20.911 -18.292 32.985 1.00 44.12 331 ALA A C 1
ATOM 2534 O O . ALA A 1 331 ? -21.589 -17.283 33.176 1.00 44.12 331 ALA A O 1
ATOM 2535 N N . ARG A 1 332 ? -21.393 -19.521 33.211 1.00 42.34 332 ARG A N 1
ATOM 2536 C CA . ARG A 1 332 ? -22.750 -19.772 33.706 1.00 42.34 332 ARG A CA 1
ATOM 2537 C C . ARG A 1 332 ? -22.923 -19.318 35.153 1.00 42.34 332 ARG A C 1
ATOM 2539 O O . ARG A 1 332 ? -23.980 -18.795 35.479 1.00 42.34 332 ARG A O 1
ATOM 2546 N N . GLN A 1 333 ? -21.916 -19.498 36.007 1.00 50.41 333 GLN A N 1
ATOM 2547 C CA . GLN A 1 333 ? -21.957 -19.004 37.387 1.00 50.41 333 GLN A CA 1
ATOM 2548 C C . GLN A 1 333 ? -21.997 -17.477 37.440 1.00 50.41 333 GLN A C 1
ATOM 2550 O O . GLN A 1 333 ? -22.786 -16.922 38.198 1.00 50.41 333 GLN A O 1
ATOM 2555 N N . ILE A 1 334 ? -21.221 -16.807 36.585 1.00 49.69 334 ILE A N 1
ATOM 2556 C CA . ILE A 1 334 ? -21.249 -15.349 36.461 1.00 49.69 334 ILE A CA 1
ATOM 2557 C C . ILE A 1 334 ? -22.618 -14.879 35.955 1.00 49.69 334 ILE A C 1
ATOM 2559 O O . ILE A 1 334 ? -23.184 -13.974 36.547 1.00 49.69 334 ILE A O 1
ATOM 2563 N N . LEU A 1 335 ? -23.200 -15.525 34.937 1.00 45.78 335 LEU A N 1
ATOM 2564 C CA . LEU A 1 335 ? -24.539 -15.183 34.428 1.00 45.78 335 LEU A CA 1
ATOM 2565 C C . LEU A 1 335 ? -25.678 -15.437 35.430 1.00 45.78 335 LEU A C 1
ATOM 2567 O O . LEU A 1 335 ? -26.715 -14.799 35.317 1.00 45.78 335 LEU A O 1
ATOM 2571 N N . VAL A 1 336 ? -25.518 -16.383 36.362 1.00 47.41 336 VAL A N 1
ATOM 2572 C CA . VAL A 1 336 ? -26.514 -16.711 37.405 1.00 47.41 336 VAL A CA 1
ATOM 2573 C C . VAL A 1 336 ? -26.373 -15.817 38.643 1.00 47.41 336 VAL A C 1
ATOM 2575 O O . VAL A 1 336 ? -27.333 -15.661 39.392 1.00 47.41 336 VAL A O 1
ATOM 2578 N N . ALA A 1 337 ? -25.186 -15.256 38.879 1.00 44.66 337 ALA A N 1
ATOM 2579 C CA . ALA A 1 337 ? -24.921 -14.316 39.969 1.00 44.66 337 ALA A CA 1
ATOM 2580 C C . ALA A 1 337 ? -25.335 -12.865 39.644 1.00 44.66 337 ALA A C 1
ATOM 2582 O O . ALA A 1 337 ? -25.231 -11.999 40.515 1.00 44.66 337 ALA A O 1
ATOM 2583 N N . LEU A 1 338 ? -25.771 -12.618 38.405 1.00 45.72 338 LEU A N 1
ATOM 2584 C CA . LEU A 1 338 ? -26.351 -11.369 37.911 1.00 45.72 338 LEU A CA 1
ATOM 2585 C C . LEU A 1 338 ? -27.878 -11.386 38.013 1.00 45.72 338 LEU A C 1
ATOM 2587 O O . LEU A 1 338 ? -28.437 -10.310 38.316 1.00 45.72 338 LEU A O 1
#